Protein AF-A0AAF0X4C8-F1 (afdb_monomer_lite)

Radius of gyration: 20.96 Å; chains: 1; bounding box: 38×57×57 Å

Secondary structure (DSSP, 8-state):
-GGGS-TT-------S-SGGGTT-TTPPP--PPPPPHHHHHHHHHHHHHSSSS--GGGHHHHHHHHHHHTT-HHHHHHHHHHHTT--HHHHHHHHHHHHHHHHHHHHHHHHHHHHT-SSHHHHHHHHHIIIIITTSBHHHHHHHHHTTT--HHHHHHHHHHTTS-EE-TTSBEE--HHHHHHHHHHHHHH-SS-GGGSS---SHHHHHHHHHHHTT-

Organism: Daucus carota subsp. sativus (NCBI:txid79200)

InterPro domains:
  IPR027417 P-loop containing nucleoside triphosphate hydrolase [SSF52540] (6-129)
  IPR036390 Winged helix DNA-binding domain superfamily [SSF46785] (106-212)
  IPR042197 Apoptotic protease-activating factors, helical domain [G3DSA:1.10.8.430] (34-118)
  IPR044974 Disease resistance protein, plants [PTHR11017] (3-212)
  IPR058192 Disease resistance protein Roq1-like, winged-helix domain [PF23282] (121-191)

Structure (mmCIF, N/CA/C/O backbone):
data_AF-A0AAF0X4C8-F1
#
_entry.id   AF-A0AAF0X4C8-F1
#
loop_
_atom_site.group_PDB
_atom_site.id
_atom_site.type_symbol
_atom_site.label_atom_id
_atom_site.label_alt_id
_atom_site.label_comp_id
_atom_site.label_asym_id
_atom_site.label_entity_id
_atom_site.label_seq_id
_atom_site.pdbx_PDB_ins_code
_atom_site.Cartn_x
_atom_site.Cartn_y
_atom_site.Cartn_z
_atom_site.occupancy
_atom_site.B_iso_or_equiv
_atom_site.auth_seq_id
_atom_site.auth_comp_id
_atom_site.auth_asym_id
_atom_site.auth_atom_id
_atom_site.pdbx_PDB_model_num
ATOM 1 N N . MET A 1 1 ? 8.113 12.044 -30.202 1.00 59.12 1 MET A N 1
ATOM 2 C CA . MET A 1 1 ? 8.105 13.143 -29.202 1.00 59.12 1 MET A CA 1
ATOM 3 C C . MET A 1 1 ? 9.121 14.240 -29.483 1.00 59.12 1 MET A C 1
ATOM 5 O O . MET A 1 1 ? 8.732 15.389 -29.381 1.00 59.12 1 MET A O 1
ATOM 9 N N . ARG A 1 2 ? 10.392 13.949 -29.807 1.00 59.91 2 ARG A N 1
ATOM 10 C CA . ARG A 1 2 ? 11.429 15.000 -29.925 1.00 59.91 2 ARG A CA 1
ATOM 11 C C . ARG A 1 2 ? 11.155 16.070 -30.994 1.00 59.91 2 ARG A C 1
ATOM 13 O O . ARG A 1 2 ? 11.581 17.197 -30.811 1.00 59.91 2 ARG A O 1
ATOM 20 N N . GLU A 1 3 ? 10.404 15.747 -32.042 1.00 73.38 3 GLU A N 1
ATOM 21 C CA . GLU A 1 3 ? 10.058 16.695 -33.115 1.00 73.38 3 GLU A CA 1
ATOM 22 C C . GLU A 1 3 ? 8.889 17.635 -32.771 1.00 73.38 3 GLU A C 1
ATOM 24 O O . GLU A 1 3 ? 8.602 18.557 -33.524 1.00 73.38 3 GLU A O 1
ATOM 29 N N . TRP A 1 4 ? 8.192 17.413 -31.649 1.00 82.88 4 TRP A N 1
ATOM 30 C CA . TRP A 1 4 ? 7.002 18.192 -31.271 1.00 82.88 4 TRP A CA 1
ATOM 31 C C . TRP A 1 4 ? 7.291 19.307 -30.263 1.00 82.88 4 TRP A C 1
ATOM 33 O O . TRP A 1 4 ? 6.398 20.091 -29.949 1.00 82.88 4 TRP A O 1
ATOM 43 N N . PHE A 1 5 ? 8.515 19.384 -29.734 1.00 86.56 5 PHE A N 1
ATOM 44 C CA . PHE A 1 5 ? 8.854 20.302 -28.650 1.00 86.56 5 PHE A CA 1
ATOM 45 C C . PHE A 1 5 ? 10.124 21.088 -28.955 1.00 86.56 5 PHE A C 1
ATOM 47 O O . PHE A 1 5 ? 11.113 20.543 -29.439 1.00 86.56 5 PHE A O 1
ATOM 54 N N . TYR A 1 6 ? 10.108 22.374 -28.608 1.00 89.81 6 TYR A N 1
ATOM 55 C CA . TYR A 1 6 ? 11.276 23.243 -28.713 1.0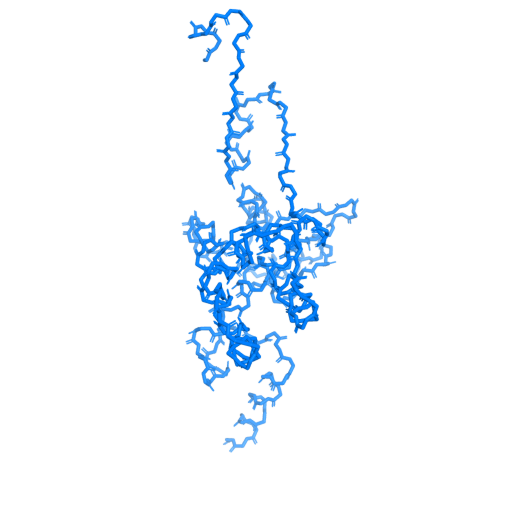0 89.81 6 TYR A CA 1
ATOM 56 C C . TYR A 1 6 ? 12.371 22.835 -27.721 1.00 89.81 6 TYR A C 1
ATOM 58 O O . TYR A 1 6 ? 12.093 22.297 -26.642 1.00 89.81 6 TYR A O 1
ATOM 66 N N . GLN A 1 7 ? 13.623 23.150 -28.056 1.00 88.81 7 GLN A N 1
ATOM 67 C CA . GLN A 1 7 ? 14.766 22.945 -27.169 1.00 88.81 7 GLN A CA 1
ATOM 68 C C . GLN A 1 7 ? 14.548 23.659 -25.823 1.00 88.81 7 GLN A C 1
ATOM 70 O O . GLN A 1 7 ? 14.158 24.821 -25.781 1.00 88.81 7 GLN A O 1
ATOM 75 N N . GLY A 1 8 ? 14.782 22.946 -24.716 1.00 87.69 8 GLY A N 1
ATOM 76 C CA . GLY A 1 8 ? 14.540 23.441 -23.353 1.00 87.69 8 GLY A CA 1
ATOM 77 C C . GLY A 1 8 ? 13.166 23.088 -22.768 1.00 87.69 8 GLY A C 1
ATOM 78 O O . GLY A 1 8 ? 12.962 23.266 -21.566 1.00 87.69 8 GLY A O 1
ATOM 79 N N . SER A 1 9 ? 12.247 22.533 -23.566 1.00 89.12 9 SER A N 1
ATOM 80 C CA . SER A 1 9 ? 10.964 22.024 -23.063 1.00 89.12 9 SER A CA 1
ATOM 81 C C . SER A 1 9 ? 11.170 20.888 -22.053 1.00 89.12 9 SER A C 1
ATOM 83 O O . SER A 1 9 ? 12.016 20.014 -22.252 1.00 89.12 9 SER A O 1
ATOM 85 N N . LYS A 1 10 ? 10.367 20.872 -20.982 1.00 88.88 10 LYS A N 1
ATOM 86 C CA . LYS A 1 10 ? 10.349 19.802 -19.971 1.00 88.88 10 LYS A CA 1
ATOM 87 C C . LYS A 1 10 ? 8.981 19.132 -19.955 1.00 88.88 10 LYS A C 1
ATOM 89 O O . LYS A 1 10 ? 7.966 19.816 -19.870 1.00 88.88 10 LYS A O 1
ATOM 94 N N . ILE A 1 11 ? 8.962 17.804 -20.007 1.00 87.25 11 ILE A N 1
ATOM 95 C CA . ILE A 1 11 ? 7.740 16.995 -19.946 1.00 87.25 11 ILE A CA 1
ATOM 96 C C . ILE A 1 11 ? 7.744 16.247 -18.615 1.00 87.25 11 ILE A C 1
ATOM 98 O O . ILE A 1 11 ? 8.732 15.598 -18.275 1.00 87.25 11 ILE A O 1
ATOM 102 N N . ILE A 1 12 ? 6.643 16.342 -17.869 1.00 90.88 12 ILE A N 1
ATOM 103 C CA . ILE A 1 12 ? 6.423 15.593 -16.629 1.00 90.88 12 ILE A CA 1
ATOM 104 C C . ILE A 1 12 ? 5.263 14.639 -16.882 1.00 90.88 12 ILE A C 1
ATOM 106 O O . ILE A 1 12 ? 4.162 15.072 -17.215 1.00 90.88 12 ILE A O 1
ATOM 110 N N . ILE A 1 13 ? 5.520 13.344 -16.725 1.00 89.56 13 ILE A N 1
ATOM 111 C CA . ILE A 1 13 ? 4.516 12.291 -16.866 1.00 89.56 13 ILE A CA 1
ATOM 112 C C . ILE A 1 13 ? 4.261 11.720 -15.476 1.00 89.56 13 ILE A C 1
ATOM 114 O O . ILE A 1 13 ? 5.196 11.313 -14.789 1.00 89.56 13 ILE A O 1
ATOM 118 N N . THR A 1 14 ? 2.997 11.679 -15.063 1.00 91.69 14 THR A N 1
ATOM 119 C CA . THR A 1 14 ? 2.573 10.979 -13.850 1.00 91.69 14 THR A CA 1
ATOM 120 C C . THR A 1 14 ? 1.797 9.734 -14.258 1.00 91.69 14 THR A C 1
ATOM 122 O O . THR A 1 14 ? 0.911 9.780 -15.108 1.00 91.69 14 THR A O 1
ATOM 125 N N . THR A 1 15 ? 2.161 8.586 -13.695 1.00 89.38 15 THR A N 1
ATOM 126 C CA . THR A 1 15 ? 1.535 7.304 -14.030 1.00 89.38 15 THR A CA 1
ATOM 127 C C . THR A 1 15 ? 1.571 6.374 -12.825 1.00 89.38 15 THR A C 1
ATOM 129 O O . THR A 1 15 ? 2.474 6.454 -11.993 1.00 89.38 15 THR A O 1
ATOM 132 N N . ARG A 1 16 ? 0.573 5.492 -12.734 1.00 87.06 16 ARG A N 1
ATOM 133 C CA . ARG A 1 16 ? 0.566 4.337 -11.818 1.00 87.06 16 ARG A CA 1
ATOM 134 C C . ARG A 1 16 ? 1.037 3.054 -12.506 1.00 87.06 16 ARG A C 1
ATOM 136 O O . ARG A 1 16 ? 1.042 2.007 -11.879 1.00 87.06 16 ARG A O 1
ATOM 143 N N . ASN A 1 17 ? 1.358 3.140 -13.795 1.00 88.88 17 ASN A N 1
ATOM 144 C CA . ASN A 1 17 ? 1.892 2.050 -14.587 1.00 88.88 17 ASN A CA 1
ATOM 145 C C . ASN A 1 17 ? 3.322 2.404 -15.025 1.00 88.88 17 ASN A C 1
ATOM 147 O O . ASN A 1 17 ? 3.499 3.267 -15.893 1.00 88.88 17 ASN A O 1
ATOM 151 N N . VAL A 1 18 ? 4.320 1.782 -14.393 1.00 87.38 18 VAL A N 1
ATOM 152 C CA . VAL A 1 18 ? 5.745 2.031 -14.663 1.00 87.38 18 VAL A CA 1
ATOM 153 C C . VAL A 1 18 ? 6.191 1.422 -15.992 1.00 87.38 18 VAL A C 1
ATOM 155 O O . VAL A 1 18 ? 7.066 1.999 -16.639 1.00 87.38 18 VAL A O 1
ATOM 158 N N . HIS A 1 19 ? 5.527 0.368 -16.475 1.00 86.25 19 HIS A N 1
ATOM 159 C CA . HIS A 1 19 ? 5.798 -0.226 -17.786 1.00 86.25 19 HIS A CA 1
ATOM 160 C C . HIS A 1 19 ? 5.720 0.797 -18.922 1.00 86.25 19 HIS A C 1
ATOM 162 O O . HIS A 1 19 ? 6.548 0.805 -19.831 1.00 86.25 19 HIS A O 1
ATOM 168 N N . LEU A 1 20 ? 4.757 1.725 -18.848 1.00 86.31 20 LEU A N 1
ATOM 169 C CA . LEU A 1 20 ? 4.580 2.786 -19.849 1.00 86.31 20 LEU A CA 1
ATOM 170 C C . LEU A 1 20 ? 5.814 3.691 -19.983 1.00 86.31 20 LEU A C 1
ATOM 172 O O . LEU A 1 20 ? 5.983 4.362 -21.000 1.00 86.31 20 LEU A O 1
ATOM 176 N N . LEU A 1 21 ? 6.676 3.716 -18.965 1.00 85.62 21 LEU A N 1
ATOM 177 C CA . LEU A 1 21 ? 7.911 4.492 -18.953 1.00 85.62 21 LEU A CA 1
ATOM 178 C C . LEU A 1 21 ? 9.087 3.744 -19.598 1.00 85.62 21 LEU A C 1
ATOM 180 O O . LEU A 1 21 ? 10.111 4.370 -19.864 1.00 85.62 21 LEU A O 1
ATOM 184 N N . ASN A 1 22 ? 8.971 2.439 -19.872 1.00 81.56 22 ASN A N 1
ATOM 185 C CA . ASN A 1 22 ? 10.012 1.666 -20.564 1.00 81.56 22 ASN A CA 1
ATOM 186 C C . ASN A 1 22 ? 10.145 2.067 -22.038 1.00 81.56 22 ASN A C 1
ATOM 188 O O . ASN A 1 22 ? 11.238 2.011 -22.585 1.00 81.56 22 ASN A O 1
ATOM 192 N N . ALA A 1 23 ? 9.075 2.586 -22.648 1.00 78.81 23 ALA A N 1
ATOM 193 C CA . ALA A 1 23 ? 9.113 3.158 -23.995 1.00 78.81 23 ALA A CA 1
ATOM 194 C C . ALA A 1 23 ? 9.976 4.437 -24.106 1.00 78.81 23 ALA A C 1
ATOM 196 O O . ALA A 1 23 ? 10.172 4.960 -25.203 1.00 78.81 23 ALA A O 1
ATOM 197 N N . TYR A 1 24 ? 10.479 4.965 -22.982 1.00 79.75 24 TYR A N 1
ATOM 198 C CA . TYR A 1 24 ? 11.238 6.211 -22.916 1.00 79.75 24 TYR A CA 1
ATOM 199 C C . TYR A 1 24 ? 12.579 5.999 -22.194 1.00 79.75 24 TYR A C 1
ATOM 201 O O . TYR A 1 24 ? 12.707 6.278 -21.002 1.00 79.75 24 TYR A O 1
ATOM 209 N N . GLU A 1 25 ? 13.606 5.568 -22.936 1.00 67.06 25 GLU A N 1
ATOM 210 C CA . GLU A 1 25 ? 14.953 5.240 -22.417 1.00 67.06 25 GLU A CA 1
ATOM 211 C C . GLU A 1 25 ? 15.659 6.385 -21.663 1.00 67.06 25 GLU A C 1
ATOM 213 O O . GLU A 1 25 ? 16.559 6.146 -20.864 1.00 67.06 25 GLU A O 1
ATOM 218 N N . HIS A 1 26 ? 15.251 7.641 -21.872 1.00 75.25 26 HIS A N 1
ATOM 219 C CA . HIS A 1 26 ? 15.898 8.823 -21.283 1.00 75.25 26 HIS A CA 1
ATOM 220 C C . HIS A 1 26 ? 15.040 9.556 -20.238 1.00 75.25 26 HIS A C 1
ATOM 222 O O . HIS A 1 26 ? 15.215 10.757 -20.023 1.00 75.25 26 HIS A O 1
ATOM 228 N N . CYS A 1 27 ? 14.079 8.874 -19.609 1.00 80.31 27 CYS A N 1
ATOM 229 C CA . CYS A 1 27 ? 13.239 9.473 -18.574 1.00 80.31 27 CYS A CA 1
ATOM 230 C C . CYS A 1 27 ? 13.851 9.303 -17.172 1.00 80.31 27 CYS A C 1
ATOM 232 O O . CYS A 1 27 ? 14.059 8.181 -16.710 1.00 80.31 27 CYS A O 1
ATOM 234 N N . THR A 1 28 ? 14.073 10.410 -16.455 1.00 87.19 28 THR A N 1
ATOM 235 C CA . THR A 1 28 ? 14.371 10.367 -15.016 1.00 87.19 28 THR A CA 1
ATOM 236 C C . THR A 1 28 ? 13.123 9.934 -14.254 1.00 87.19 28 THR A C 1
ATOM 238 O O . THR A 1 28 ? 12.112 10.637 -14.250 1.00 87.19 28 THR A O 1
ATOM 241 N N . ARG A 1 29 ? 13.194 8.781 -13.586 1.00 87.75 29 ARG A N 1
ATOM 242 C CA . ARG A 1 29 ? 12.079 8.217 -12.818 1.00 87.75 29 ARG A CA 1
ATOM 243 C C . ARG A 1 29 ? 12.123 8.711 -11.376 1.00 87.75 29 ARG A C 1
ATOM 245 O O . ARG A 1 29 ? 13.171 8.683 -10.738 1.00 87.75 29 ARG A O 1
ATOM 252 N N . TYR A 1 30 ? 10.971 9.122 -10.855 1.00 89.00 30 TYR A N 1
ATOM 253 C CA . TYR A 1 30 ? 10.815 9.505 -9.456 1.00 89.00 30 TYR A CA 1
ATOM 254 C C . TYR A 1 30 ? 9.619 8.777 -8.843 1.00 89.00 30 TYR A C 1
ATOM 256 O O . TYR A 1 30 ? 8.470 9.030 -9.205 1.00 89.00 30 TYR A O 1
ATOM 264 N N . ALA A 1 31 ? 9.897 7.868 -7.908 1.00 86.81 31 ALA A N 1
ATOM 265 C CA . ALA A 1 31 ? 8.866 7.205 -7.124 1.00 86.81 31 ALA A CA 1
ATOM 266 C C . ALA A 1 31 ? 8.411 8.134 -5.989 1.00 86.81 31 ALA A C 1
ATOM 268 O O . ALA A 1 31 ? 9.182 8.444 -5.077 1.00 86.81 31 ALA A O 1
ATOM 269 N N . VAL A 1 32 ? 7.155 8.581 -6.052 1.00 89.12 32 VAL A N 1
ATOM 270 C CA . VAL A 1 32 ? 6.556 9.436 -5.019 1.00 89.12 32 VAL A CA 1
ATOM 271 C C . VAL A 1 32 ? 6.439 8.648 -3.715 1.00 89.12 32 VAL A C 1
ATOM 273 O O . VAL A 1 32 ? 5.832 7.578 -3.681 1.00 89.12 32 VAL A O 1
ATOM 276 N N . LYS A 1 33 ? 7.025 9.182 -2.640 1.00 88.81 33 LYS A N 1
ATOM 277 C CA . LYS A 1 33 ? 6.970 8.589 -1.299 1.00 88.81 33 LYS A CA 1
ATOM 278 C C . LYS A 1 33 ? 5.713 9.040 -0.552 1.00 88.81 33 LYS A C 1
ATOM 280 O O . LYS A 1 33 ? 5.157 10.100 -0.836 1.00 88.81 33 LYS A O 1
ATOM 285 N N . THR A 1 34 ? 5.281 8.238 0.417 1.00 88.00 34 THR A N 1
ATOM 286 C CA . THR A 1 34 ? 4.280 8.654 1.406 1.00 88.00 34 THR A CA 1
ATOM 287 C C . THR A 1 34 ? 4.838 9.752 2.311 1.00 88.00 34 THR A C 1
ATOM 289 O O . THR A 1 34 ? 6.054 9.941 2.413 1.00 88.00 34 THR A O 1
ATOM 292 N N . LEU A 1 35 ? 3.942 10.500 2.956 1.00 93.19 35 LEU A N 1
ATOM 293 C CA . LEU A 1 35 ? 4.337 11.533 3.908 1.00 93.19 35 LEU A CA 1
ATOM 294 C C . LEU A 1 35 ? 4.924 10.896 5.165 1.00 93.19 35 LEU A C 1
ATOM 296 O O . LEU A 1 35 ? 4.422 9.887 5.664 1.00 93.19 35 LEU A O 1
ATOM 300 N N . ASN A 1 36 ? 5.965 11.523 5.707 1.00 93.75 36 ASN A N 1
ATOM 301 C CA . ASN A 1 36 ? 6.468 11.168 7.028 1.00 93.75 36 ASN A CA 1
ATOM 302 C C . ASN A 1 36 ? 5.457 11.599 8.114 1.00 93.75 36 ASN A C 1
ATOM 304 O O . ASN A 1 36 ? 4.469 12.284 7.841 1.00 93.75 36 ASN A O 1
ATOM 308 N N . THR A 1 37 ? 5.695 11.200 9.364 1.00 93.06 37 THR A N 1
ATOM 309 C CA . THR A 1 37 ? 4.796 11.503 10.490 1.00 93.06 37 THR A CA 1
ATOM 310 C C . THR A 1 37 ? 4.577 13.004 10.700 1.00 93.06 37 THR A C 1
ATOM 312 O O . THR A 1 37 ? 3.463 13.408 11.028 1.00 93.06 37 THR A O 1
ATOM 315 N N . HIS A 1 38 ? 5.617 13.818 10.510 1.00 94.62 38 HIS A N 1
ATOM 316 C CA . HIS A 1 38 ? 5.557 15.267 10.686 1.00 94.62 38 HIS A CA 1
ATOM 317 C C . HIS A 1 38 ? 4.670 15.910 9.612 1.00 94.62 38 HIS A C 1
ATOM 319 O O . HIS A 1 38 ? 3.660 16.526 9.941 1.00 94.62 38 HIS A O 1
ATOM 325 N N . ASP A 1 39 ? 4.964 15.657 8.338 1.00 96.06 39 ASP A N 1
ATOM 326 C CA . ASP A 1 39 ? 4.219 16.227 7.209 1.00 96.06 39 ASP A CA 1
ATOM 327 C C . ASP A 1 39 ? 2.779 15.691 7.169 1.00 96.06 39 ASP A C 1
ATOM 329 O O . ASP A 1 39 ? 1.844 16.380 6.762 1.00 96.06 39 ASP A O 1
ATOM 333 N N . SER A 1 40 ? 2.573 14.457 7.644 1.00 95.69 40 SER A N 1
ATOM 334 C CA . SER A 1 40 ? 1.236 13.884 7.817 1.00 95.69 40 SER A CA 1
ATOM 335 C C . SER A 1 40 ? 0.423 14.634 8.866 1.00 95.69 40 SER A C 1
ATOM 337 O O . SER A 1 40 ? -0.765 14.886 8.654 1.00 95.69 40 SER A O 1
ATOM 339 N N . LEU A 1 41 ? 1.046 14.968 10.003 1.00 95.94 41 LEU A N 1
ATOM 340 C CA . LEU A 1 41 ? 0.407 15.734 11.068 1.00 95.94 41 LEU A CA 1
ATOM 341 C C . LEU A 1 41 ? 0.079 17.147 10.596 1.00 95.94 41 LEU A C 1
ATOM 343 O O . LEU A 1 41 ? -1.034 17.608 10.838 1.00 95.94 41 LEU A O 1
ATOM 347 N N . GLU A 1 42 ? 1.006 17.797 9.898 1.00 96.81 42 GLU A N 1
ATOM 348 C CA . GLU A 1 42 ? 0.807 19.137 9.352 1.00 96.81 42 GLU A CA 1
ATOM 349 C C . GLU A 1 42 ? -0.351 19.154 8.344 1.00 96.81 42 GLU A C 1
ATOM 351 O O . GLU A 1 42 ? -1.314 19.905 8.512 1.00 96.81 42 GLU A O 1
ATOM 356 N N . LEU A 1 43 ? -0.334 18.265 7.342 1.00 96.81 43 LEU A N 1
ATOM 357 C CA . LEU A 1 43 ? -1.398 18.186 6.338 1.00 96.81 43 LEU A CA 1
ATOM 358 C C . LEU A 1 43 ? -2.763 17.892 6.973 1.00 96.81 43 LEU A C 1
ATOM 360 O O . LEU A 1 43 ? -3.771 18.517 6.630 1.00 96.81 43 LEU A O 1
ATOM 364 N N . PHE A 1 44 ? -2.813 16.929 7.895 1.00 94.81 44 PHE A N 1
ATOM 365 C CA . PHE A 1 44 ? -4.039 16.615 8.618 1.00 94.81 44 PHE A CA 1
ATOM 366 C C . PHE A 1 44 ? -4.540 17.823 9.415 1.00 94.81 44 PHE A C 1
ATOM 368 O O . PHE A 1 44 ? -5.736 18.122 9.374 1.00 94.81 44 PHE A O 1
ATOM 375 N N . SER A 1 45 ? -3.637 18.537 10.090 1.00 96.06 45 SER A N 1
ATOM 376 C CA . SER A 1 45 ? -3.982 19.687 10.925 1.00 96.06 45 SER A CA 1
ATOM 377 C C . SER A 1 45 ? -4.544 20.840 10.103 1.00 96.06 45 SER A C 1
ATOM 379 O O . SER A 1 45 ? -5.587 21.390 10.460 1.00 96.06 45 SER A O 1
ATOM 381 N N . TRP A 1 46 ? -3.973 21.109 8.928 1.00 97.06 46 TRP A N 1
ATOM 382 C CA . TRP A 1 46 ? -4.517 22.098 7.999 1.00 97.06 46 TRP A CA 1
ATOM 383 C C . TRP A 1 46 ? -5.964 21.789 7.612 1.00 97.06 46 TRP A C 1
ATOM 385 O O . TRP A 1 46 ? -6.823 22.675 7.545 1.00 97.06 46 TRP A O 1
ATOM 395 N N . HIS A 1 47 ? -6.278 20.514 7.388 1.00 94.69 47 HIS A N 1
ATOM 396 C CA . HIS A 1 47 ? -7.628 20.110 7.021 1.00 94.69 47 HIS A CA 1
ATOM 397 C C . HIS A 1 47 ? -8.592 20.054 8.215 1.00 94.69 47 HIS A C 1
ATOM 399 O O . HIS A 1 47 ? -9.753 20.443 8.049 1.00 94.69 47 HIS A O 1
ATOM 405 N N . ALA A 1 48 ? -8.133 19.650 9.399 1.00 94.50 48 ALA A N 1
ATOM 406 C CA . ALA A 1 48 ? -8.953 19.498 10.601 1.00 94.50 48 ALA A CA 1
ATOM 407 C C . ALA A 1 48 ? -9.153 20.800 11.398 1.00 94.50 48 ALA A C 1
ATOM 409 O O . ALA A 1 48 ? -10.264 21.072 11.855 1.00 94.50 48 ALA A O 1
ATOM 410 N N . PHE A 1 49 ? -8.109 21.614 11.535 1.00 94.69 49 PHE A N 1
ATOM 411 C CA . PHE A 1 49 ? -8.064 22.785 12.420 1.00 94.69 49 PHE A CA 1
ATOM 412 C C . PHE A 1 49 ? -7.878 24.110 11.677 1.00 94.69 49 PHE A C 1
ATOM 414 O O . PHE A 1 49 ? -8.146 25.150 12.264 1.00 94.69 49 PHE A O 1
ATOM 421 N N . GLN A 1 50 ? -7.508 24.076 10.388 1.00 94.25 50 GLN A N 1
ATOM 422 C CA . GLN A 1 50 ? -7.097 25.265 9.615 1.00 94.25 50 GLN A CA 1
ATOM 423 C C . GLN A 1 50 ? -5.826 25.923 10.172 1.00 94.25 50 GLN A C 1
ATOM 425 O O . GLN A 1 50 ? -5.630 27.125 10.026 1.00 94.25 50 GLN A O 1
ATOM 430 N N . ASP A 1 51 ? -4.972 25.110 10.790 1.00 93.75 51 ASP A N 1
ATOM 431 C CA . ASP A 1 51 ? -3.693 25.508 11.362 1.00 93.75 51 ASP A CA 1
ATOM 432 C C . ASP A 1 51 ? -2.665 24.392 11.120 1.00 93.75 51 ASP A C 1
ATOM 434 O O . ASP A 1 51 ? -3.022 23.241 10.861 1.00 93.75 51 ASP A O 1
ATOM 438 N N . SER A 1 52 ? -1.387 24.733 11.221 1.00 89.88 52 SER A N 1
ATOM 439 C CA . SER A 1 52 ? -0.235 23.838 11.089 1.00 89.88 52 SER A CA 1
ATOM 440 C C . SER A 1 52 ? -0.181 22.732 12.151 1.00 89.88 52 SER A C 1
ATOM 442 O O . SER A 1 52 ? 0.480 21.714 11.944 1.00 89.88 52 SER A O 1
ATOM 444 N N . GLY A 1 53 ? -0.901 22.888 13.268 1.00 92.06 53 GLY A N 1
ATOM 445 C CA . GLY A 1 53 ? -0.901 21.930 14.368 1.00 92.06 53 GLY A CA 1
ATOM 446 C C . GLY A 1 53 ? -2.276 21.701 15.003 1.00 92.06 53 GLY A C 1
ATOM 447 O O . GLY A 1 53 ? -3.182 22.527 14.881 1.00 92.06 53 GLY A O 1
ATOM 448 N N . PRO A 1 54 ? -2.452 20.564 15.698 1.00 92.00 54 PRO A N 1
ATOM 449 C CA . PRO A 1 54 ? -3.663 20.291 16.456 1.00 92.00 54 PRO A CA 1
ATOM 450 C C . PRO A 1 54 ? -3.717 21.122 17.740 1.00 92.00 54 PRO A C 1
ATOM 452 O O . PRO A 1 54 ? -2.701 21.331 18.404 1.00 92.00 54 PRO A O 1
ATOM 455 N N . SER A 1 55 ? -4.923 21.506 18.163 1.00 88.88 55 SER A N 1
ATOM 456 C CA . SER A 1 55 ? -5.118 22.019 19.525 1.00 88.88 55 SER A CA 1
ATOM 457 C C . SER A 1 55 ? -4.823 20.924 20.561 1.00 88.88 55 SER A C 1
ATOM 459 O O . SER A 1 55 ? -4.995 19.734 20.286 1.00 88.88 55 SER A O 1
ATOM 461 N N . GLU A 1 56 ? -4.426 21.318 21.773 1.00 89.56 56 GLU A N 1
ATOM 462 C CA . GLU A 1 56 ? -3.859 20.426 22.798 1.00 89.56 56 GLU A CA 1
ATOM 463 C C . GLU A 1 56 ? -4.712 19.176 23.090 1.00 89.56 56 GLU A C 1
ATOM 465 O O . GLU A 1 56 ? -4.210 18.051 23.080 1.00 89.56 56 GLU A O 1
ATOM 470 N N . CYS A 1 57 ? -6.032 19.336 23.224 1.00 90.88 57 CYS A N 1
ATOM 471 C CA . CYS A 1 57 ? -6.957 18.231 23.494 1.00 90.88 57 CYS A CA 1
ATOM 472 C C . CYS A 1 57 ? -7.163 17.250 22.319 1.00 90.88 57 CYS A C 1
ATOM 474 O O . CYS A 1 57 ? -7.769 16.194 22.506 1.00 90.88 57 CYS A O 1
ATOM 476 N N . TYR A 1 58 ? -6.650 17.560 21.123 1.00 91.94 58 TYR A N 1
ATOM 477 C CA . TYR A 1 58 ? -6.735 16.713 19.931 1.00 91.94 58 TYR A CA 1
ATOM 478 C C . TYR A 1 58 ? -5.392 16.097 19.519 1.00 91.94 58 TYR A C 1
ATOM 480 O O . TYR A 1 58 ? -5.375 15.319 18.564 1.00 91.94 58 TYR A O 1
ATOM 488 N N . ILE A 1 59 ? -4.280 16.389 20.209 1.00 92.44 59 ILE A N 1
ATOM 489 C CA . ILE A 1 59 ? -2.940 15.896 19.835 1.00 92.44 59 ILE A CA 1
ATOM 490 C C . ILE A 1 59 ? -2.924 14.366 19.731 1.00 92.44 59 ILE A C 1
ATOM 492 O O . ILE A 1 59 ? -2.565 13.813 18.691 1.00 92.44 59 ILE A O 1
ATOM 496 N N . GLU A 1 60 ? -3.352 13.672 20.786 1.00 91.00 60 GLU A N 1
ATOM 497 C CA . GLU A 1 60 ? -3.289 12.206 20.839 1.00 91.00 60 GLU A CA 1
ATOM 498 C C . GLU A 1 60 ? -4.245 11.552 19.831 1.00 91.00 60 GLU A C 1
ATOM 500 O O . GLU A 1 60 ? -3.916 10.573 19.158 1.00 91.00 60 GLU A O 1
ATOM 505 N N . HIS A 1 61 ? -5.418 12.157 19.651 1.00 90.56 61 HIS A N 1
ATOM 506 C CA . HIS A 1 61 ? -6.387 11.740 18.645 1.00 90.56 61 HIS A CA 1
ATOM 507 C C . HIS A 1 61 ? -5.837 11.897 17.222 1.00 90.56 61 HIS A C 1
ATOM 509 O O . HIS A 1 61 ? -5.967 10.980 16.411 1.00 90.56 61 HIS A O 1
ATOM 515 N N . SER A 1 62 ? -5.158 13.009 16.939 1.00 92.12 62 SER A N 1
ATOM 516 C CA . SER A 1 62 ? -4.521 13.273 15.646 1.00 92.12 62 SER A CA 1
ATOM 517 C C . SER A 1 62 ? -3.408 12.265 15.369 1.00 92.12 62 SER A C 1
ATOM 519 O O . SER A 1 62 ? -3.389 11.665 14.297 1.00 92.12 62 SER A O 1
ATOM 521 N N . LYS A 1 63 ? -2.545 11.980 16.356 1.00 90.62 63 LYS A N 1
ATOM 522 C CA . LYS A 1 63 ? -1.483 10.962 16.248 1.00 90.62 63 LYS A CA 1
ATOM 523 C C . LYS A 1 63 ? -2.025 9.574 15.899 1.00 90.62 63 LYS A C 1
ATOM 525 O O . LYS A 1 63 ? -1.444 8.858 15.082 1.00 90.62 63 LYS A O 1
ATOM 530 N N . ARG A 1 64 ? -3.161 9.189 16.482 1.00 87.25 64 ARG A N 1
ATOM 531 C CA . ARG A 1 64 ? -3.802 7.905 16.176 1.00 87.25 64 ARG A CA 1
ATOM 532 C C . ARG A 1 64 ? -4.356 7.858 14.750 1.00 87.25 64 ARG A C 1
ATOM 534 O O . ARG A 1 64 ? -4.187 6.843 14.079 1.00 87.25 64 ARG A O 1
ATOM 541 N N . ILE A 1 65 ? -4.954 8.952 14.278 1.00 86.44 65 ILE A N 1
ATOM 542 C CA . ILE A 1 65 ? -5.477 9.065 12.909 1.00 86.44 65 ILE A CA 1
ATOM 543 C C . ILE A 1 65 ? -4.341 9.016 11.883 1.00 86.44 65 ILE A C 1
ATOM 545 O O . ILE A 1 65 ? -4.403 8.218 10.952 1.00 86.44 65 ILE A O 1
ATOM 549 N N . ILE A 1 66 ? -3.278 9.811 12.058 1.00 89.50 66 ILE A N 1
ATOM 550 C CA . ILE A 1 66 ? -2.161 9.832 11.097 1.00 89.50 66 ILE A CA 1
ATOM 551 C C . ILE A 1 66 ? -1.482 8.465 10.987 1.00 89.50 66 ILE A C 1
ATOM 553 O O . ILE A 1 66 ? -1.120 8.058 9.884 1.00 89.50 66 ILE A O 1
ATOM 557 N N . LYS A 1 67 ? -1.379 7.725 12.103 1.00 84.81 67 LYS A N 1
ATOM 558 C CA . LYS A 1 67 ? -0.847 6.358 12.111 1.00 84.81 67 LYS A CA 1
ATOM 559 C C . LYS A 1 67 ? -1.699 5.434 11.243 1.00 84.81 67 LYS A C 1
ATOM 561 O O . LYS A 1 67 ? -1.151 4.648 10.484 1.00 84.81 67 LYS A O 1
ATOM 566 N N . GLN A 1 68 ? -3.024 5.556 11.318 1.00 78.94 68 GLN A N 1
ATOM 567 C CA . GLN A 1 68 ? -3.940 4.763 10.495 1.00 78.94 68 GLN A CA 1
ATOM 568 C C . GLN A 1 68 ? -3.924 5.176 9.015 1.00 78.94 68 GLN A C 1
ATOM 570 O O . GLN A 1 68 ? -4.114 4.333 8.146 1.00 78.94 68 GLN A O 1
ATOM 575 N N . CYS A 1 69 ? -3.662 6.447 8.706 1.00 81.75 69 CYS A N 1
ATOM 576 C CA . CYS A 1 69 ? -3.542 6.923 7.326 1.00 81.75 69 CYS A CA 1
ATOM 577 C C . CYS A 1 69 ? -2.239 6.509 6.628 1.00 81.75 69 CYS A C 1
ATOM 579 O O . CYS A 1 69 ? -2.152 6.673 5.412 1.00 81.75 69 CYS A O 1
ATOM 581 N N . GLN A 1 70 ? -1.225 6.046 7.372 1.00 82.50 70 GLN A N 1
ATOM 582 C CA . GLN A 1 70 ? 0.065 5.573 6.841 1.00 82.50 70 GLN A CA 1
ATOM 583 C C . GLN A 1 70 ? 0.712 6.551 5.836 1.00 82.50 70 GLN A C 1
ATOM 585 O O . GLN A 1 70 ? 1.251 6.159 4.802 1.00 82.50 70 GLN A O 1
ATOM 590 N N . GLY A 1 71 ? 0.603 7.855 6.106 1.00 86.88 71 GLY A N 1
ATOM 591 C CA . GLY A 1 71 ? 1.193 8.895 5.261 1.00 86.88 71 GLY A CA 1
ATOM 592 C C . GLY A 1 71 ? 0.522 9.106 3.900 1.00 86.88 71 GLY A C 1
ATOM 593 O O . GLY A 1 71 ? 1.099 9.785 3.052 1.00 86.88 71 GLY A O 1
ATOM 594 N N . LEU A 1 72 ? -0.678 8.557 3.662 1.00 86.88 72 LEU A N 1
ATOM 595 C CA . LEU A 1 72 ? -1.447 8.791 2.436 1.00 86.88 72 LEU A CA 1
ATOM 596 C C . LEU A 1 72 ? -2.087 10.193 2.454 1.00 86.88 72 LEU A C 1
ATOM 598 O O . LEU A 1 72 ? -3.044 10.411 3.207 1.00 86.88 72 LEU A O 1
ATOM 602 N N . PRO A 1 73 ? -1.653 11.136 1.587 1.00 90.31 73 PRO A N 1
ATOM 603 C CA . PRO A 1 73 ? -2.139 12.518 1.625 1.00 90.31 73 PRO A CA 1
ATOM 604 C C . PRO A 1 73 ? -3.657 12.631 1.458 1.00 90.31 73 PRO A C 1
ATOM 606 O O . PRO A 1 73 ? -4.317 13.421 2.134 1.00 90.31 73 PRO A O 1
ATOM 609 N N . LEU A 1 74 ? -4.233 11.807 0.576 1.00 86.31 74 LEU A N 1
ATOM 610 C CA . LEU A 1 74 ? -5.669 11.817 0.307 1.00 86.31 74 LEU A CA 1
ATOM 611 C C . LEU A 1 74 ? -6.485 11.370 1.529 1.00 86.31 74 LEU A C 1
ATOM 613 O O . LEU A 1 74 ? -7.487 12.006 1.850 1.00 86.31 74 LEU A O 1
ATOM 617 N N . ALA A 1 75 ? -6.035 10.330 2.237 1.00 83.69 75 ALA A N 1
ATOM 618 C CA . ALA A 1 75 ? -6.686 9.842 3.453 1.00 83.69 75 ALA A CA 1
ATOM 619 C C . ALA A 1 75 ? -6.685 10.914 4.552 1.00 83.69 75 ALA A C 1
ATOM 621 O O . ALA A 1 75 ? -7.728 11.221 5.132 1.00 83.69 75 ALA A O 1
ATOM 622 N N . LEU A 1 76 ? -5.524 11.540 4.777 1.00 89.62 76 LEU A N 1
ATOM 623 C CA . LEU A 1 76 ? -5.344 12.619 5.751 1.00 89.62 76 LEU A CA 1
ATOM 624 C C . LEU A 1 76 ? -6.273 13.801 5.454 1.00 89.62 76 LEU A C 1
ATOM 626 O O . LEU A 1 76 ? -6.961 14.286 6.353 1.00 89.62 76 LEU A O 1
ATOM 630 N N . LYS A 1 77 ? -6.352 14.219 4.186 1.00 90.44 77 LYS A N 1
ATOM 631 C CA . LYS A 1 77 ? -7.232 15.306 3.743 1.00 90.44 77 LYS A CA 1
ATOM 632 C C . LYS A 1 77 ? -8.709 14.996 3.970 1.00 90.44 77 LYS A C 1
ATOM 634 O O . LYS A 1 77 ? -9.421 15.830 4.528 1.00 90.44 77 LYS A O 1
ATOM 639 N N . VAL A 1 78 ? -9.175 13.823 3.534 1.00 84.44 78 VAL A N 1
ATOM 640 C CA . VAL A 1 78 ? -10.588 13.423 3.655 1.00 84.44 78 VAL A CA 1
ATOM 641 C C . VAL A 1 78 ? -11.000 13.358 5.124 1.00 84.44 78 VAL A C 1
ATOM 643 O O . VAL A 1 78 ? -12.006 13.957 5.511 1.00 84.44 78 VAL A O 1
ATOM 646 N N . LEU A 1 79 ? -10.198 12.703 5.966 1.00 85.88 79 LEU A N 1
ATOM 647 C CA . LEU A 1 79 ? -10.508 12.573 7.388 1.00 85.88 79 LEU A CA 1
ATOM 648 C C . LEU A 1 79 ? -10.415 13.906 8.121 1.00 85.88 79 LEU A C 1
ATOM 650 O O . LEU A 1 79 ? -11.337 14.234 8.866 1.00 85.88 79 LEU A O 1
ATOM 654 N N . GLY A 1 80 ? -9.363 14.693 7.877 1.00 90.25 80 GLY A N 1
ATOM 655 C CA . GLY A 1 80 ? -9.209 16.014 8.481 1.00 90.25 80 GLY A CA 1
ATOM 656 C C . GLY A 1 80 ? -10.404 16.911 8.164 1.00 90.25 80 GLY A C 1
ATOM 657 O O . GLY A 1 80 ? -11.044 17.437 9.072 1.00 90.25 80 GLY A O 1
ATOM 658 N N . ALA A 1 81 ? -10.800 16.989 6.889 1.00 90.00 81 ALA A N 1
ATOM 659 C CA . ALA A 1 81 ? -11.976 17.751 6.477 1.00 90.00 81 ALA A CA 1
ATOM 660 C C . ALA A 1 81 ? -13.268 17.235 7.136 1.00 90.00 81 ALA A C 1
ATOM 662 O O . ALA A 1 81 ? -14.093 18.032 7.577 1.00 90.00 81 ALA A O 1
ATOM 663 N N . SER A 1 82 ? -13.431 15.912 7.261 1.00 86.50 82 SER A N 1
ATOM 664 C CA . SER A 1 82 ? -14.611 15.307 7.892 1.00 86.50 82 SER A CA 1
ATOM 665 C C . SER A 1 82 ? -14.712 15.567 9.401 1.00 86.50 82 SER A C 1
ATOM 667 O O . SER A 1 82 ? -15.805 15.469 9.965 1.00 86.50 82 SER A O 1
ATOM 669 N N . LEU A 1 83 ? -13.592 15.863 10.068 1.00 90.00 83 LEU A N 1
ATOM 670 C CA . LEU A 1 83 ? -13.495 16.052 11.519 1.00 90.00 83 LEU A CA 1
ATOM 671 C C . LEU A 1 83 ? -13.464 17.522 11.951 1.00 90.00 83 LEU A C 1
ATOM 673 O O . LEU A 1 83 ? -13.588 17.825 13.143 1.00 90.00 83 LEU A O 1
ATOM 677 N N . ARG A 1 84 ? -13.354 18.436 10.987 1.00 93.12 84 ARG A N 1
ATOM 678 C CA . ARG A 1 84 ? -13.301 19.877 11.217 1.00 93.12 84 ARG A CA 1
ATOM 679 C C . ARG A 1 84 ? -14.487 20.379 12.040 1.00 93.12 84 ARG A C 1
ATOM 681 O O . ARG A 1 84 ? -15.640 20.063 11.752 1.00 93.12 84 ARG A O 1
ATOM 688 N N . GLY A 1 85 ? -14.192 21.182 13.064 1.00 90.81 85 GLY A N 1
ATOM 689 C CA . GLY A 1 85 ? -15.191 21.825 13.928 1.00 90.81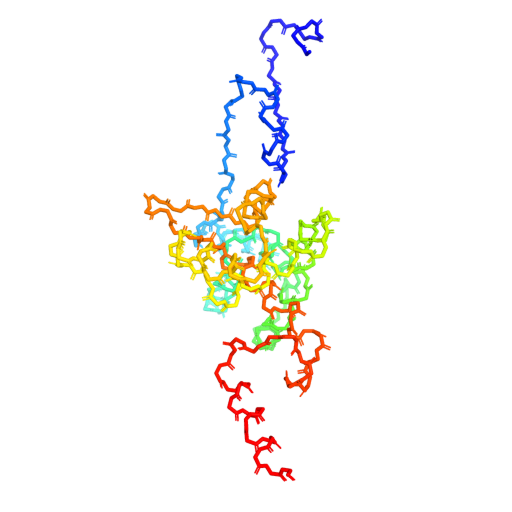 85 GLY A CA 1
ATOM 690 C C . GLY A 1 85 ? -15.970 20.876 14.849 1.00 90.81 85 GLY A C 1
ATOM 691 O O . GLY A 1 85 ? -16.857 21.320 15.577 1.00 90.81 85 GLY A O 1
ATOM 692 N N . LYS A 1 86 ? -15.667 19.571 14.841 1.00 92.44 86 LYS A N 1
ATOM 693 C CA . LYS A 1 86 ? -16.330 18.587 15.703 1.00 92.44 86 LYS A CA 1
ATOM 694 C C . LYS A 1 86 ? -15.681 18.543 17.086 1.00 92.44 86 LYS A C 1
ATOM 696 O O . LYS A 1 86 ? -14.472 18.686 17.213 1.00 92.44 86 LYS A O 1
ATOM 701 N N . LYS A 1 87 ? -16.494 18.285 18.115 1.00 93.06 87 LYS A N 1
ATOM 702 C CA . LYS A 1 87 ? -16.042 18.136 19.509 1.00 93.06 87 LYS A CA 1
ATOM 703 C C . LYS A 1 87 ? -15.205 16.865 19.706 1.00 93.06 87 LYS A C 1
ATOM 705 O O . LYS A 1 87 ? -15.406 15.878 18.996 1.00 93.06 87 LYS A O 1
ATOM 710 N N . VAL A 1 88 ? -14.357 16.857 20.737 1.00 89.88 88 VAL A N 1
ATOM 711 C CA . VAL A 1 88 ? -13.482 15.726 21.117 1.00 89.88 88 VAL A CA 1
ATOM 712 C C . VAL A 1 88 ? -14.235 14.394 21.232 1.00 89.88 88 VAL A C 1
ATOM 714 O O . VAL A 1 88 ? -13.756 13.377 20.740 1.00 89.88 88 VAL A O 1
ATOM 717 N N . ASP A 1 89 ? -15.440 14.366 21.807 1.00 89.25 89 ASP A N 1
ATOM 718 C CA . ASP A 1 89 ? -16.194 13.107 21.932 1.00 89.25 89 ASP A CA 1
ATOM 719 C C . ASP A 1 89 ? -16.639 12.546 20.574 1.00 89.25 89 ASP A C 1
ATOM 721 O O . ASP A 1 89 ? -16.652 11.330 20.366 1.00 89.25 89 ASP A O 1
ATOM 725 N N . VAL A 1 90 ? -16.926 13.427 19.609 1.00 88.62 90 VAL A N 1
ATOM 726 C CA . VAL A 1 90 ? -17.236 13.026 18.231 1.00 88.62 90 VAL A CA 1
ATOM 727 C C . VAL A 1 90 ? -15.979 12.516 17.533 1.00 88.62 90 VAL A C 1
ATOM 729 O O . VAL A 1 90 ? -16.060 11.528 16.811 1.00 88.62 90 VAL A O 1
ATOM 732 N N . TRP A 1 91 ? -14.815 1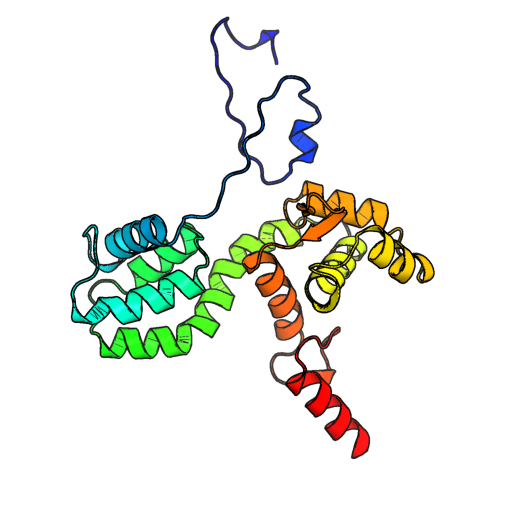3.122 17.788 1.00 89.50 91 TRP A N 1
ATOM 733 C CA . TRP A 1 91 ? -13.529 12.590 17.328 1.00 89.50 91 TRP A CA 1
ATOM 734 C C . TRP A 1 91 ? -13.261 11.201 17.894 1.00 89.50 91 TRP A C 1
ATOM 736 O O . TRP A 1 91 ? -12.927 10.297 17.139 1.00 89.50 91 TRP A O 1
ATOM 746 N N . ARG A 1 92 ? -13.464 10.992 19.199 1.00 85.12 92 ARG A N 1
ATOM 747 C CA . ARG A 1 92 ? -13.294 9.683 19.844 1.00 85.12 92 ARG A CA 1
ATOM 748 C C . ARG A 1 92 ? -14.218 8.631 19.226 1.00 85.12 92 ARG A C 1
ATOM 750 O O . ARG A 1 92 ? -13.770 7.530 18.917 1.00 85.12 92 ARG A O 1
ATOM 757 N N . SER A 1 93 ? -15.484 8.985 18.996 1.00 84.25 93 SER A N 1
ATOM 758 C CA . SER A 1 93 ? -16.455 8.111 18.328 1.00 84.25 93 SER A CA 1
ATOM 759 C C . SER A 1 93 ? -16.065 7.816 16.874 1.00 84.25 93 SER A C 1
ATOM 761 O O . SER A 1 93 ? -16.107 6.663 16.443 1.00 84.25 93 SER A O 1
ATOM 763 N N . ALA A 1 94 ? -15.622 8.834 16.131 1.00 80.75 94 ALA A N 1
ATOM 764 C CA . ALA A 1 94 ? -15.149 8.688 14.761 1.00 80.75 94 ALA A CA 1
ATOM 765 C C . ALA A 1 94 ? -13.887 7.825 14.689 1.00 80.75 94 ALA A C 1
ATOM 767 O O . ALA A 1 94 ? -13.822 6.969 13.822 1.00 80.75 94 ALA A O 1
ATOM 768 N N . ILE A 1 95 ? -12.944 7.969 15.627 1.00 78.62 95 ILE A N 1
ATOM 769 C CA . ILE A 1 95 ? -11.747 7.123 15.746 1.00 78.62 95 ILE A CA 1
ATOM 770 C C . ILE A 1 95 ? -12.133 5.657 15.974 1.00 78.62 95 ILE A C 1
ATOM 772 O O . ILE A 1 95 ? -11.557 4.769 15.354 1.00 78.62 95 ILE A O 1
ATOM 776 N N . GLY A 1 96 ? -13.148 5.397 16.805 1.00 74.31 96 GLY A N 1
ATOM 777 C CA . GLY A 1 96 ? -13.686 4.047 16.997 1.00 74.31 96 GLY A CA 1
ATOM 778 C C . GLY A 1 96 ? -14.303 3.443 15.729 1.00 74.31 96 GLY A C 1
ATOM 779 O O . GLY A 1 96 ? -14.282 2.230 15.556 1.00 74.31 96 GLY A O 1
ATOM 780 N N . LYS A 1 97 ? -14.815 4.281 14.818 1.00 71.50 97 LYS A N 1
ATOM 781 C CA . LYS A 1 97 ? -15.305 3.866 13.492 1.00 71.50 97 LYS A CA 1
ATOM 782 C C . LYS A 1 97 ? -14.252 3.992 12.386 1.00 71.50 97 LYS A C 1
ATOM 784 O O . LYS A 1 97 ? -14.490 3.503 11.285 1.00 71.50 97 LYS A O 1
ATOM 789 N N . LEU A 1 98 ? -13.112 4.631 12.633 1.00 65.56 98 LEU A N 1
ATOM 790 C CA . LEU A 1 98 ? -12.149 5.002 11.595 1.00 65.56 98 LEU A CA 1
ATOM 791 C C . LEU A 1 98 ? -11.563 3.768 10.928 1.00 65.56 98 LEU A C 1
ATOM 793 O O . LEU A 1 98 ? -11.413 3.780 9.718 1.00 65.56 98 LEU A O 1
ATOM 797 N N . GLU A 1 99 ? -11.326 2.693 11.684 1.00 58.91 99 GLU A N 1
ATOM 798 C CA . GLU A 1 99 ? -10.896 1.409 11.118 1.00 58.91 99 GLU A CA 1
ATOM 799 C C . GLU A 1 99 ? -11.873 0.937 10.033 1.00 58.91 99 GLU A C 1
ATOM 801 O O . GLU A 1 99 ? -11.443 0.514 8.971 1.00 58.91 99 GLU A O 1
ATOM 806 N N . THR A 1 100 ? -13.184 1.126 10.221 1.00 59.59 100 THR A N 1
ATOM 807 C CA . THR A 1 100 ? -14.195 0.792 9.200 1.00 59.59 100 THR A CA 1
ATOM 808 C C . THR A 1 100 ? -14.311 1.828 8.073 1.00 59.59 100 THR A C 1
ATOM 810 O O . THR A 1 100 ? -14.596 1.461 6.938 1.00 59.59 100 THR A O 1
ATOM 813 N N . ILE A 1 101 ? -14.086 3.118 8.352 1.00 54.75 101 ILE A N 1
ATOM 814 C CA . ILE A 1 101 ? -14.257 4.217 7.380 1.00 54.75 101 ILE A CA 1
ATOM 815 C C . ILE A 1 101 ? -13.030 4.360 6.465 1.00 54.75 101 ILE A C 1
ATOM 817 O O . ILE A 1 101 ? -13.190 4.453 5.248 1.00 54.75 101 ILE A O 1
ATOM 821 N N . LEU A 1 102 ? -11.810 4.327 7.021 1.00 55.06 102 LEU A N 1
ATOM 822 C CA . LEU A 1 102 ? -10.564 4.273 6.242 1.00 55.06 102 LEU A CA 1
ATOM 823 C C . LEU A 1 102 ? -10.541 3.049 5.336 1.00 55.06 102 LEU A C 1
ATOM 825 O O . LEU A 1 102 ? -10.145 3.172 4.178 1.00 55.06 102 LEU A O 1
ATOM 829 N N . HIS A 1 103 ? -11.003 1.901 5.844 1.00 59.69 103 HIS A N 1
ATOM 830 C CA . HIS A 1 103 ? -11.144 0.697 5.034 1.00 59.69 103 HIS A CA 1
ATOM 831 C C . HIS A 1 103 ? -12.067 0.917 3.828 1.00 59.69 103 HIS A C 1
ATOM 833 O O . HIS A 1 103 ? -11.794 0.377 2.772 1.00 59.69 103 HIS A O 1
ATOM 839 N N . CYS A 1 104 ? -13.117 1.737 3.919 1.00 61.12 104 CYS A N 1
ATOM 840 C CA . CYS A 1 104 ? -14.050 1.910 2.803 1.00 61.12 104 CYS A CA 1
ATOM 841 C C . CYS A 1 104 ? -13.593 2.930 1.754 1.00 61.12 104 CYS A C 1
ATOM 843 O O . CYS A 1 104 ? -13.666 2.637 0.566 1.00 61.12 104 CYS A O 1
ATOM 845 N N . ASP A 1 105 ? -13.168 4.136 2.136 1.00 64.25 105 ASP A N 1
ATOM 846 C CA . ASP A 1 105 ? -12.976 5.207 1.142 1.00 64.25 105 ASP A CA 1
ATOM 847 C C . ASP A 1 105 ? -11.549 5.290 0.605 1.00 64.25 105 ASP A C 1
ATOM 849 O O . ASP A 1 105 ? -11.355 5.521 -0.586 1.00 64.25 105 ASP A O 1
ATOM 853 N N . VAL A 1 106 ? -10.541 5.042 1.443 1.00 65.62 106 VAL A N 1
ATOM 854 C CA . VAL A 1 106 ? -9.136 5.061 1.004 1.00 65.62 106 VAL A CA 1
ATOM 855 C C . VAL A 1 106 ? -8.836 3.845 0.142 1.00 65.62 106 VAL A C 1
ATOM 857 O O . VAL A 1 106 ? -8.165 3.965 -0.884 1.00 65.62 106 VAL A O 1
ATOM 860 N N . GLN A 1 107 ? -9.377 2.684 0.509 1.00 69.44 107 GLN A N 1
ATOM 861 C CA . GLN A 1 107 ? -9.146 1.474 -0.264 1.00 69.44 107 GLN A CA 1
ATOM 862 C C . GLN A 1 107 ? -9.796 1.509 -1.637 1.00 69.44 107 GLN A C 1
ATOM 864 O O . GLN A 1 107 ? -9.156 1.051 -2.570 1.00 69.44 107 GLN A O 1
ATOM 869 N N . LYS A 1 108 ? -10.971 2.132 -1.814 1.00 73.00 108 LYS A N 1
ATOM 870 C CA . LYS A 1 108 ? -11.561 2.323 -3.154 1.00 73.00 108 LYS A CA 1
ATOM 871 C C . LYS A 1 108 ? -10.591 3.011 -4.116 1.00 73.00 108 LYS A C 1
ATOM 873 O O . LYS A 1 108 ? -10.502 2.632 -5.276 1.00 73.00 108 LYS A O 1
ATOM 878 N N . PHE A 1 109 ? -9.832 4.007 -3.648 1.00 74.50 109 PHE A N 1
ATOM 879 C CA . PHE A 1 109 ? -8.861 4.702 -4.501 1.00 74.50 109 PHE A CA 1
ATOM 880 C C . PHE A 1 109 ? -7.624 3.861 -4.825 1.00 74.50 109 PHE A C 1
ATOM 882 O O . PHE A 1 109 ? -7.071 3.996 -5.922 1.00 74.50 109 PHE A O 1
ATOM 889 N N . LEU A 1 110 ? -7.185 3.029 -3.879 1.00 78.00 110 LEU A N 1
ATOM 890 C CA . LEU A 1 110 ? -6.091 2.078 -4.086 1.00 78.00 110 LEU A CA 1
ATOM 891 C C . LEU A 1 110 ? -6.529 0.937 -5.018 1.00 78.00 110 LEU A C 1
ATOM 893 O O . LEU A 1 110 ? -5.754 0.509 -5.873 1.00 78.00 110 LEU A O 1
ATOM 897 N N . GLN A 1 111 ? -7.795 0.524 -4.915 1.00 87.06 111 GLN A N 1
ATOM 898 C CA . GLN A 1 111 ? -8.367 -0.598 -5.649 1.00 87.06 111 GLN A CA 1
ATOM 899 C C . GLN A 1 111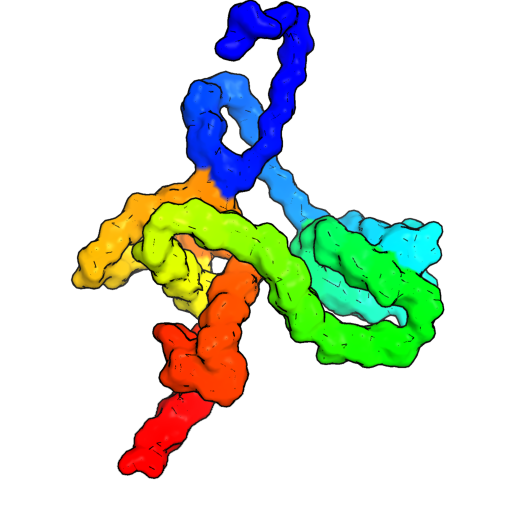 ? -8.413 -0.340 -7.154 1.00 87.06 111 GLN A C 1
ATOM 901 O O . GLN A 1 111 ? -8.276 -1.282 -7.917 1.00 87.06 111 GLN A O 1
ATOM 906 N N . ILE A 1 112 ? -8.450 0.920 -7.601 1.00 85.69 112 ILE A N 1
ATOM 907 C CA . ILE A 1 112 ? -8.378 1.272 -9.030 1.00 85.69 112 ILE A CA 1
ATOM 908 C C . ILE A 1 112 ? -7.193 0.586 -9.735 1.00 85.69 112 ILE A C 1
ATOM 910 O O . ILE A 1 112 ? -7.335 0.126 -10.866 1.00 85.69 112 ILE A O 1
ATOM 914 N N . SER A 1 113 ? -6.021 0.506 -9.089 1.00 86.12 113 SER A N 1
ATOM 915 C CA . SER A 1 113 ? -4.862 -0.174 -9.684 1.00 86.12 113 SER A CA 1
ATOM 916 C C . SER A 1 113 ? -5.060 -1.692 -9.752 1.00 86.12 113 SER A C 1
ATOM 918 O O . SER A 1 113 ? -4.699 -2.299 -10.757 1.00 86.12 113 SER A O 1
ATOM 920 N N . TYR A 1 114 ? -5.671 -2.286 -8.726 1.00 92.25 114 TYR A N 1
ATOM 921 C CA . TYR A 1 114 ? -6.013 -3.710 -8.682 1.00 92.25 114 TYR A CA 1
ATOM 922 C C . TYR A 1 114 ? -7.091 -4.078 -9.715 1.00 92.25 114 TYR A C 1
ATOM 924 O O . TYR A 1 114 ? -6.926 -5.028 -10.475 1.00 92.25 114 TYR A O 1
ATOM 932 N N . ASP A 1 115 ? -8.157 -3.285 -9.820 1.00 91.06 115 ASP A N 1
ATOM 933 C CA . ASP A 1 115 ? -9.243 -3.509 -10.777 1.00 91.06 115 ASP A CA 1
ATOM 934 C C . ASP A 1 115 ? -8.741 -3.403 -12.230 1.00 91.06 115 ASP A C 1
ATOM 936 O O . ASP A 1 115 ? -9.300 -4.037 -13.123 1.00 91.06 115 ASP A O 1
ATOM 940 N N . SER A 1 116 ? -7.654 -2.649 -12.459 1.00 89.50 116 SER A N 1
ATOM 941 C CA . SER A 1 116 ? -6.996 -2.504 -13.766 1.00 89.50 116 SER A CA 1
ATOM 942 C C . SER A 1 116 ? -6.104 -3.681 -14.189 1.00 89.50 116 SER A C 1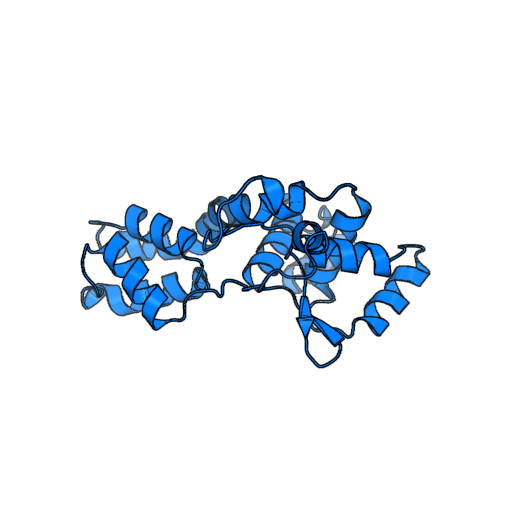
ATOM 944 O O . SER A 1 116 ? -5.550 -3.641 -15.293 1.00 89.50 116 SER A O 1
ATOM 946 N N . LEU A 1 117 ? -5.932 -4.696 -13.333 1.00 92.38 117 LEU A N 1
ATOM 947 C CA . LEU A 1 117 ? -5.264 -5.947 -13.703 1.00 92.38 117 LEU A CA 1
ATOM 948 C C . LEU A 1 117 ? -6.057 -6.653 -14.809 1.00 92.38 117 LEU A C 1
ATOM 950 O O . LEU A 1 117 ? -7.290 -6.629 -14.804 1.00 92.38 117 LEU A O 1
ATOM 954 N N . GLN A 1 118 ? -5.333 -7.205 -15.785 1.00 87.88 118 GLN A N 1
ATOM 955 C CA . GLN A 1 118 ? -5.909 -7.648 -17.058 1.00 87.88 118 GLN A CA 1
ATOM 956 C C . GLN A 1 118 ? -6.702 -8.945 -16.938 1.00 87.88 118 GLN A C 1
ATOM 958 O O . GLN A 1 118 ? -7.698 -9.115 -17.640 1.00 87.88 118 GLN A O 1
ATOM 963 N N . ASP A 1 119 ? -6.280 -9.827 -16.044 1.00 90.19 119 ASP A N 1
ATOM 964 C CA . ASP A 1 119 ? -6.872 -11.138 -15.858 1.00 90.19 119 ASP A CA 1
ATOM 965 C C . ASP A 1 119 ? -7.086 -11.443 -14.373 1.00 90.19 119 ASP A C 1
ATOM 967 O O . ASP A 1 119 ? -6.579 -10.771 -13.467 1.00 90.19 119 ASP A O 1
ATOM 971 N N . ASP A 1 120 ? -7.904 -12.461 -14.126 1.00 90.75 120 ASP A N 1
ATOM 972 C CA . ASP A 1 120 ? -8.166 -12.919 -12.771 1.00 90.75 120 ASP A CA 1
ATOM 973 C C . ASP A 1 120 ? -6.957 -13.635 -12.173 1.00 90.75 120 ASP A C 1
ATOM 975 O O . ASP A 1 120 ? -6.836 -13.682 -10.953 1.00 90.75 120 ASP A O 1
ATOM 979 N N . HIS A 1 121 ? -6.042 -14.150 -12.989 1.00 91.00 121 HIS A N 1
ATOM 980 C CA . HIS A 1 121 ? -4.852 -14.831 -12.507 1.00 91.00 121 HIS A CA 1
ATOM 981 C C . HIS A 1 121 ? -3.967 -13.881 -11.672 1.00 91.00 121 HIS A C 1
ATOM 983 O O . HIS A 1 121 ? -3.722 -14.142 -10.490 1.00 91.00 121 HIS A O 1
ATOM 989 N N . ASP A 1 122 ? -3.614 -12.714 -12.209 1.00 93.38 122 ASP A N 1
ATOM 990 C CA . ASP A 1 122 ? -2.828 -11.691 -11.511 1.00 93.38 122 ASP A CA 1
ATOM 991 C C . ASP A 1 122 ? -3.549 -11.155 -10.269 1.00 93.38 122 ASP A C 1
ATOM 993 O O . ASP A 1 122 ? -2.928 -10.831 -9.251 1.00 93.38 122 ASP A O 1
ATOM 997 N N . ARG A 1 123 ? -4.885 -11.084 -10.322 1.00 95.00 123 ARG A N 1
ATOM 998 C CA . ARG A 1 123 ? -5.711 -10.707 -9.168 1.00 95.00 123 ARG A CA 1
ATOM 999 C C . ARG A 1 123 ? -5.621 -11.741 -8.050 1.00 95.00 123 ARG A C 1
ATOM 1001 O O . ARG A 1 123 ? -5.501 -11.357 -6.887 1.00 95.00 123 ARG A O 1
ATOM 1008 N N . HIS A 1 124 ? -5.662 -13.034 -8.371 1.00 94.00 124 HIS A N 1
ATOM 1009 C CA . HIS A 1 124 ? -5.492 -14.090 -7.374 1.00 94.00 124 HIS A CA 1
ATOM 1010 C C . HIS A 1 124 ? -4.076 -14.062 -6.795 1.00 94.00 124 HIS A C 1
ATOM 1012 O O . HIS A 1 124 ? -3.950 -14.003 -5.572 1.00 94.00 124 HIS A O 1
ATOM 1018 N N . LEU A 1 125 ? -3.050 -13.957 -7.644 1.00 95.00 125 LEU A N 1
ATOM 1019 C CA . LEU A 1 125 ? -1.656 -13.839 -7.216 1.00 95.00 125 LEU A CA 1
ATOM 1020 C C . LEU A 1 125 ? -1.442 -12.655 -6.261 1.00 95.00 125 LEU A C 1
ATOM 1022 O O . LEU A 1 125 ? -0.824 -12.799 -5.205 1.00 95.00 125 LEU A O 1
ATOM 1026 N N . PHE A 1 126 ? -2.004 -11.486 -6.581 1.00 96.25 126 PHE A N 1
ATOM 1027 C CA . PHE A 1 126 ? -1.971 -10.321 -5.698 1.00 96.25 126 PHE A CA 1
ATOM 1028 C C . PHE A 1 126 ? -2.541 -10.635 -4.307 1.00 96.25 126 PHE A C 1
ATOM 1030 O O . PHE A 1 126 ? -1.946 -10.283 -3.286 1.00 96.25 126 PHE A O 1
ATOM 1037 N N . LEU A 1 127 ? -3.697 -11.298 -4.255 1.00 95.81 127 LEU A N 1
ATOM 1038 C CA . LEU A 1 127 ? -4.364 -11.639 -3.001 1.00 95.81 127 LEU A CA 1
ATOM 1039 C C . LEU A 1 127 ? -3.589 -12.688 -2.191 1.00 95.81 127 LEU A C 1
ATOM 1041 O O . LEU A 1 127 ? -3.571 -12.592 -0.961 1.00 95.81 127 LEU A O 1
ATOM 1045 N N . ASP A 1 128 ? -2.939 -13.647 -2.853 1.00 94.56 128 ASP A N 1
ATOM 1046 C CA . ASP A 1 128 ? -2.059 -14.626 -2.206 1.00 94.56 128 ASP A CA 1
ATOM 1047 C C . ASP A 1 128 ? -0.845 -13.949 -1.575 1.00 94.56 128 ASP A C 1
ATOM 1049 O O . ASP A 1 128 ? -0.582 -14.139 -0.384 1.00 94.56 128 ASP A O 1
ATOM 1053 N N . ILE A 1 129 ? -0.164 -13.071 -2.318 1.00 95.69 129 ILE A N 1
ATOM 1054 C CA . ILE A 1 129 ? 0.990 -12.338 -1.790 1.00 95.69 129 ILE A CA 1
ATOM 1055 C C . ILE A 1 129 ? 0.574 -11.450 -0.612 1.00 95.69 129 ILE A C 1
ATOM 1057 O O . ILE A 1 129 ? 1.193 -11.511 0.450 1.00 95.69 129 ILE A O 1
ATOM 1061 N N . ALA A 1 130 ? -0.522 -10.695 -0.740 1.00 95.44 130 ALA A N 1
ATOM 1062 C CA . ALA A 1 130 ? -1.009 -9.819 0.326 1.00 95.44 130 ALA A CA 1
ATOM 1063 C C . ALA A 1 130 ? -1.327 -10.574 1.634 1.00 95.44 130 ALA A C 1
ATOM 1065 O O . ALA A 1 130 ? -1.169 -10.029 2.739 1.00 95.44 130 ALA A O 1
ATOM 1066 N N . CYS A 1 131 ? -1.794 -11.818 1.524 1.00 94.00 131 CYS A N 1
ATOM 1067 C CA . CYS A 1 131 ? -2.135 -12.647 2.673 1.00 94.00 131 CYS A CA 1
ATOM 1068 C C . CYS A 1 131 ? -0.924 -13.335 3.287 1.00 94.00 131 CYS A C 1
ATOM 1070 O O . CYS A 1 131 ? -0.785 -13.295 4.510 1.00 94.00 131 CYS A O 1
ATOM 1072 N N . PHE A 1 132 ? -0.084 -13.950 2.456 1.00 93.94 132 PHE A N 1
ATOM 1073 C CA . PHE A 1 132 ? 0.840 -14.988 2.905 1.00 93.94 132 PHE A CA 1
ATOM 1074 C C . PHE A 1 132 ? 2.304 -14.699 2.585 1.00 93.94 132 PHE A C 1
ATOM 1076 O O . PHE A 1 132 ? 3.158 -15.122 3.353 1.00 93.94 132 PHE A O 1
ATOM 1083 N N . PHE A 1 133 ? 2.599 -13.977 1.499 1.00 94.69 133 PHE A N 1
ATOM 1084 C CA . PHE A 1 133 ? 3.959 -13.927 0.948 1.00 94.69 133 PHE A CA 1
ATOM 1085 C C . PHE A 1 133 ? 4.618 -12.541 0.947 1.00 94.69 133 PHE A C 1
ATOM 1087 O O . PHE A 1 133 ? 5.731 -12.387 0.448 1.00 94.69 133 PHE A O 1
ATOM 1094 N N . THR A 1 134 ? 3.979 -11.507 1.499 1.00 94.81 134 THR A N 1
ATOM 1095 C CA . THR A 1 134 ? 4.669 -10.227 1.720 1.00 94.81 134 THR A CA 1
ATOM 1096 C C . THR A 1 134 ? 5.839 -10.415 2.688 1.00 94.81 134 THR A C 1
ATOM 1098 O O . THR A 1 134 ? 5.630 -10.767 3.846 1.00 94.81 134 THR A O 1
ATOM 1101 N N . GLY A 1 135 ? 7.045 -10.078 2.237 1.00 94.88 135 GLY A N 1
ATOM 1102 C CA . GLY A 1 135 ? 8.306 -10.233 2.961 1.00 94.88 135 GLY A CA 1
ATOM 1103 C C . GLY A 1 135 ? 9.088 -11.485 2.570 1.00 94.88 135 GLY A C 1
ATOM 1104 O O . GLY A 1 135 ? 10.249 -11.595 2.948 1.00 94.88 135 GLY A O 1
ATOM 1105 N N . GLU A 1 136 ? 8.487 -12.393 1.800 1.00 97.19 136 GLU A N 1
ATOM 1106 C CA . GLU A 1 136 ? 9.130 -13.643 1.399 1.00 97.19 136 GLU A CA 1
ATOM 1107 C C . GLU A 1 136 ? 10.036 -13.458 0.166 1.00 97.19 136 GLU A C 1
ATOM 1109 O O . GLU A 1 136 ? 9.755 -12.600 -0.685 1.00 97.19 136 GLU A O 1
ATOM 1114 N N . PRO A 1 137 ? 11.094 -14.279 0.016 1.00 97.00 137 PRO A N 1
ATOM 1115 C CA . PRO A 1 137 ? 11.961 -14.250 -1.159 1.00 97.00 137 PRO A CA 1
ATOM 1116 C C . PRO A 1 137 ? 11.190 -14.542 -2.453 1.00 97.00 137 PRO A C 1
ATOM 1118 O O . PRO A 1 137 ? 10.442 -15.520 -2.531 1.00 97.00 137 PRO A O 1
ATOM 1121 N N . LYS A 1 138 ? 11.419 -13.756 -3.516 1.00 96.19 138 LYS A N 1
ATOM 1122 C CA . LYS A 1 138 ? 10.761 -13.945 -4.827 1.00 96.19 138 LYS A CA 1
ATOM 1123 C C . LYS A 1 138 ? 10.919 -15.375 -5.349 1.00 96.19 138 LYS A C 1
ATOM 1125 O O . LYS A 1 138 ? 9.946 -15.964 -5.809 1.00 96.19 138 LYS A O 1
ATOM 1130 N N . CYS A 1 139 ? 12.121 -15.944 -5.253 1.00 94.25 139 CYS A N 1
ATOM 1131 C CA . CYS A 1 139 ? 12.409 -17.302 -5.724 1.00 94.25 139 CYS A CA 1
ATOM 1132 C C . CYS A 1 139 ? 11.602 -18.379 -4.982 1.00 94.25 139 CYS A C 1
ATOM 1134 O O . CYS A 1 139 ? 11.157 -19.341 -5.602 1.00 94.25 139 CYS A O 1
ATOM 1136 N N . PHE A 1 140 ? 11.368 -18.194 -3.682 1.00 94.69 140 PHE A N 1
ATOM 1137 C CA . PHE A 1 140 ? 10.575 -19.105 -2.862 1.00 94.69 140 PHE A CA 1
ATOM 1138 C C . PHE A 1 140 ? 9.099 -19.073 -3.265 1.00 94.69 140 PHE A C 1
ATOM 1140 O O . PHE A 1 140 ? 8.491 -20.119 -3.477 1.00 94.69 140 PHE A O 1
ATOM 1147 N N . VAL A 1 141 ? 8.544 -17.872 -3.442 1.00 94.31 141 VAL A N 1
ATOM 1148 C CA . VAL A 1 141 ? 7.143 -17.688 -3.847 1.00 94.31 141 VAL A CA 1
ATOM 1149 C C . VAL A 1 141 ? 6.889 -18.260 -5.240 1.00 94.31 141 VAL A C 1
ATOM 1151 O O . VAL A 1 141 ? 5.908 -18.972 -5.433 1.00 94.31 141 VAL A O 1
ATOM 1154 N N . VAL A 1 142 ? 7.792 -17.999 -6.192 1.00 94.31 142 VAL A N 1
ATOM 1155 C CA . VAL A 1 142 ? 7.722 -18.581 -7.542 1.00 94.31 142 VAL A CA 1
ATOM 1156 C C . VAL A 1 142 ? 7.782 -20.106 -7.476 1.00 94.31 142 VAL A C 1
ATOM 1158 O O . VAL A 1 142 ? 6.959 -20.756 -8.105 1.00 94.31 142 VAL A O 1
ATOM 1161 N N . GLY A 1 143 ? 8.690 -20.677 -6.678 1.00 92.19 143 GLY A N 1
ATOM 1162 C CA . GLY A 1 143 ? 8.805 -22.128 -6.524 1.00 92.19 143 GLY A CA 1
ATOM 1163 C C . GLY A 1 143 ? 7.520 -22.787 -6.017 1.00 92.19 143 GLY A C 1
ATOM 1164 O O . GLY A 1 143 ? 7.085 -23.776 -6.591 1.00 92.19 143 GLY A O 1
ATOM 1165 N N . ILE A 1 144 ? 6.879 -22.215 -4.992 1.00 90.50 144 ILE A N 1
ATOM 1166 C CA . ILE A 1 144 ? 5.633 -22.762 -4.428 1.00 90.50 144 ILE A CA 1
ATOM 1167 C C . ILE A 1 144 ? 4.464 -22.649 -5.407 1.00 90.50 144 ILE A C 1
ATOM 1169 O O . ILE A 1 144 ? 3.665 -23.575 -5.533 1.00 90.50 144 ILE A O 1
ATOM 1173 N N . LEU A 1 145 ? 4.314 -21.494 -6.055 1.00 88.69 145 LEU A N 1
ATOM 1174 C CA . LEU A 1 145 ? 3.131 -21.224 -6.866 1.00 88.69 145 LEU A CA 1
ATOM 1175 C C . LEU A 1 145 ? 3.234 -21.858 -8.260 1.00 88.69 145 LEU A C 1
ATOM 1177 O O . LEU A 1 145 ? 2.228 -22.350 -8.766 1.00 88.69 145 LEU A O 1
ATOM 1181 N N . ASP A 1 146 ? 4.427 -21.961 -8.854 1.00 87.19 146 ASP A N 1
ATOM 1182 C CA . ASP A 1 146 ? 4.595 -22.593 -10.172 1.00 87.19 146 ASP A CA 1
ATOM 1183 C C . ASP A 1 146 ? 4.418 -24.115 -10.152 1.00 87.19 146 ASP A C 1
ATOM 1185 O O . ASP A 1 146 ? 4.085 -24.690 -11.189 1.00 87.19 146 ASP A O 1
ATOM 1189 N N . GLU A 1 147 ? 4.514 -24.769 -8.988 1.00 80.50 147 GLU A N 1
ATOM 1190 C CA . GLU A 1 147 ? 4.046 -26.156 -8.827 1.00 80.50 147 GLU A CA 1
ATOM 1191 C C . GLU A 1 147 ? 2.540 -26.301 -9.130 1.00 80.50 147 GLU A C 1
ATOM 1193 O O . GLU A 1 147 ? 2.081 -27.391 -9.467 1.00 80.50 147 GLU A O 1
ATOM 1198 N N . CYS A 1 148 ? 1.780 -25.202 -9.073 1.00 74.31 148 CYS A N 1
ATOM 1199 C CA . CYS A 1 148 ? 0.367 -25.128 -9.443 1.00 74.31 148 CYS A CA 1
ATOM 1200 C C . CYS A 1 148 ? 0.129 -24.541 -10.852 1.00 74.31 148 CYS A C 1
ATOM 1202 O O . CYS A 1 148 ? -0.976 -24.075 -11.123 1.00 74.31 148 CYS A O 1
ATOM 1204 N N . GLU A 1 149 ? 1.144 -24.511 -11.729 1.00 75.31 149 GLU A N 1
ATOM 1205 C CA . GLU A 1 149 ? 1.075 -23.937 -13.089 1.00 75.31 149 GLU A CA 1
ATOM 1206 C C . GLU A 1 149 ? 0.669 -22.443 -13.125 1.00 75.31 149 GLU A C 1
ATOM 1208 O O . GLU A 1 149 ? 0.092 -21.959 -14.098 1.00 75.31 149 GLU A O 1
ATOM 1213 N N . TYR A 1 150 ? 0.995 -21.678 -12.075 1.00 73.38 150 TYR A N 1
ATOM 1214 C CA . TYR A 1 150 ? 0.615 -20.261 -11.948 1.00 73.38 150 TYR A CA 1
ATOM 1215 C C . TYR A 1 150 ? 1.431 -19.290 -12.818 1.00 73.38 150 TYR A C 1
ATOM 1217 O O . TYR A 1 150 ? 1.172 -18.098 -12.787 1.00 73.38 150 TYR A O 1
ATOM 1225 N N . HIS A 1 151 ? 2.447 -19.709 -13.578 1.00 83.31 151 HIS A N 1
ATOM 1226 C CA . HIS A 1 151 ? 3.279 -18.765 -14.353 1.00 83.31 151 HIS A CA 1
ATOM 1227 C C . HIS A 1 151 ? 3.679 -17.505 -13.538 1.00 83.31 151 HIS A C 1
ATOM 1229 O O . HIS A 1 151 ? 3.608 -16.364 -13.998 1.00 83.31 151 HIS A O 1
ATOM 1235 N N . THR A 1 152 ? 4.062 -17.705 -12.282 1.00 88.25 152 THR A N 1
ATOM 1236 C CA . THR A 1 152 ? 4.073 -16.700 -11.210 1.00 88.25 152 THR A CA 1
ATOM 1237 C C . THR A 1 152 ? 4.956 -15.506 -11.544 1.00 88.25 152 THR A C 1
ATOM 1239 O O . THR A 1 152 ? 4.672 -14.371 -11.158 1.00 88.25 152 THR A O 1
ATOM 1242 N N . LEU A 1 153 ? 6.032 -15.745 -12.296 1.00 92.38 153 LEU A N 1
ATOM 1243 C CA . LEU A 1 153 ? 6.994 -14.715 -12.657 1.00 92.38 153 LEU A CA 1
ATOM 1244 C C . LEU A 1 153 ? 6.368 -13.597 -13.503 1.00 92.38 153 LEU A C 1
ATOM 1246 O O . LEU A 1 153 ? 6.613 -12.433 -13.196 1.00 92.38 153 LEU A O 1
ATOM 1250 N N . ILE A 1 154 ? 5.537 -13.915 -14.509 1.00 91.62 154 ILE A N 1
ATOM 1251 C CA . ILE A 1 154 ? 4.903 -12.868 -15.331 1.00 91.62 154 ILE A CA 1
ATOM 1252 C C . ILE A 1 154 ? 3.895 -12.064 -14.505 1.00 91.62 154 ILE A C 1
ATOM 1254 O O . ILE A 1 154 ? 3.875 -10.838 -14.592 1.00 91.62 154 ILE A O 1
ATOM 1258 N N . GLY A 1 155 ? 3.142 -12.731 -13.627 1.00 93.38 155 GLY A N 1
ATOM 1259 C CA . GLY A 1 155 ? 2.205 -12.057 -12.736 1.00 93.38 155 GLY A CA 1
ATOM 1260 C C . GLY A 1 155 ? 2.912 -11.120 -11.752 1.00 93.38 155 GLY A C 1
ATOM 1261 O O . GLY A 1 155 ? 2.468 -9.993 -11.548 1.00 93.38 155 GLY A O 1
ATOM 1262 N N . ILE A 1 156 ? 4.062 -11.516 -11.191 1.00 95.12 156 ILE A N 1
ATOM 1263 C CA . ILE A 1 156 ? 4.868 -10.635 -10.327 1.00 95.12 156 ILE A CA 1
ATOM 1264 C C . ILE A 1 156 ? 5.303 -9.373 -11.083 1.00 95.12 156 ILE A C 1
ATOM 1266 O O . ILE A 1 156 ? 5.155 -8.273 -10.546 1.00 95.12 156 ILE A O 1
ATOM 1270 N N . GLU A 1 157 ? 5.801 -9.508 -12.316 1.00 93.75 157 GLU A N 1
ATOM 1271 C CA . GLU A 1 157 ? 6.189 -8.350 -13.132 1.00 93.75 157 GLU A CA 1
ATOM 1272 C C . GLU A 1 157 ? 4.981 -7.448 -13.431 1.00 93.75 157 GLU A C 1
ATOM 1274 O O . GLU A 1 157 ? 5.066 -6.235 -13.242 1.00 93.75 157 GLU A O 1
ATOM 1279 N N . ASN A 1 158 ? 3.819 -8.020 -13.762 1.00 93.81 158 ASN A N 1
ATOM 1280 C CA . ASN A 1 158 ? 2.584 -7.261 -13.974 1.00 93.81 158 ASN A CA 1
ATOM 1281 C C . ASN A 1 158 ? 2.159 -6.471 -12.720 1.00 93.81 158 ASN A C 1
ATOM 1283 O O . ASN A 1 158 ? 1.722 -5.318 -12.816 1.00 93.81 158 ASN A O 1
ATOM 1287 N N . LEU A 1 159 ? 2.306 -7.051 -11.523 1.00 95.12 159 LEU A N 1
ATOM 1288 C CA . LEU A 1 159 ? 2.003 -6.372 -10.258 1.00 95.12 159 LEU A CA 1
ATOM 1289 C C . LEU A 1 159 ? 2.995 -5.241 -9.949 1.00 95.12 159 LEU A C 1
ATOM 1291 O O . LEU A 1 159 ? 2.580 -4.176 -9.470 1.00 95.12 159 LEU A O 1
ATOM 1295 N N . ILE A 1 160 ? 4.284 -5.443 -10.236 1.00 93.69 160 ILE A N 1
ATOM 1296 C CA . ILE A 1 160 ? 5.317 -4.401 -10.123 1.00 93.69 160 ILE A CA 1
ATOM 1297 C C . ILE A 1 160 ? 5.021 -3.264 -11.100 1.00 93.69 160 ILE A C 1
ATOM 1299 O O . ILE A 1 160 ? 5.027 -2.093 -10.711 1.00 93.69 160 ILE A O 1
ATOM 1303 N N . ASP A 1 161 ? 4.656 -3.605 -12.334 1.00 91.50 161 ASP A N 1
ATOM 1304 C CA . ASP A 1 161 ? 4.316 -2.649 -13.377 1.00 91.50 161 ASP A CA 1
ATOM 1305 C C . ASP A 1 161 ? 3.147 -1.746 -12.980 1.00 91.50 161 ASP A C 1
ATOM 1307 O O . ASP A 1 161 ? 3.106 -0.587 -13.385 1.00 91.50 161 ASP A O 1
ATOM 1311 N N . ARG A 1 162 ? 2.232 -2.222 -12.128 1.00 91.31 162 ARG A N 1
ATOM 1312 C CA . ARG A 1 162 ? 1.089 -1.461 -11.588 1.00 91.31 162 ARG A CA 1
ATOM 1313 C C . ARG A 1 162 ? 1.357 -0.775 -10.244 1.00 91.31 162 ARG A C 1
ATOM 1315 O O . ARG A 1 162 ? 0.419 -0.248 -9.636 1.00 91.31 162 ARG A O 1
ATOM 1322 N N . CYS A 1 163 ? 2.602 -0.788 -9.765 1.00 90.81 163 CYS A N 1
ATOM 1323 C CA . CYS A 1 163 ? 2.998 -0.292 -8.444 1.00 90.81 163 CYS A CA 1
ATOM 1324 C C . CYS A 1 163 ? 2.219 -0.948 -7.281 1.00 90.81 163 CYS A C 1
ATOM 1326 O O . CYS A 1 163 ? 2.046 -0.335 -6.225 1.00 90.81 163 CYS A O 1
ATOM 1328 N N . LEU A 1 164 ? 1.719 -2.173 -7.476 1.00 93.62 164 LEU A N 1
ATOM 1329 C CA . LEU A 1 164 ? 1.030 -2.962 -6.448 1.00 93.62 164 LEU A CA 1
ATOM 1330 C C . LEU A 1 164 ? 2.014 -3.806 -5.629 1.00 93.62 164 LEU A C 1
ATOM 1332 O O . LEU A 1 164 ? 1.721 -4.183 -4.496 1.00 93.62 164 LEU A O 1
ATOM 1336 N N . LEU A 1 165 ? 3.188 -4.065 -6.197 1.00 95.38 165 LEU A N 1
ATOM 1337 C CA . LEU A 1 165 ? 4.263 -4.840 -5.604 1.00 95.38 165 LEU A CA 1
ATOM 1338 C C . LEU A 1 165 ? 5.603 -4.157 -5.891 1.00 95.38 165 LEU A C 1
ATOM 1340 O O . LEU A 1 165 ? 5.736 -3.395 -6.848 1.00 95.38 165 LEU A O 1
ATOM 1344 N N . LYS A 1 166 ? 6.602 -4.411 -5.054 1.00 94.56 166 LYS A N 1
ATOM 1345 C CA . LYS A 1 166 ? 8.000 -4.090 -5.343 1.00 94.56 166 LYS A CA 1
ATOM 1346 C C . LYS A 1 166 ? 8.891 -5.198 -4.802 1.00 94.56 166 LYS A C 1
ATOM 1348 O O . LYS A 1 166 ? 8.463 -5.985 -3.962 1.00 94.56 166 LYS A O 1
ATOM 1353 N N . THR A 1 167 ? 10.139 -5.184 -5.228 1.00 94.69 167 THR A N 1
ATOM 1354 C CA . THR A 1 167 ? 11.182 -6.051 -4.695 1.00 94.69 167 THR A CA 1
ATOM 1355 C C . THR A 1 167 ? 12.182 -5.204 -3.910 1.00 94.69 167 THR A C 1
ATOM 1357 O O . THR A 1 167 ? 12.455 -4.065 -4.302 1.00 94.69 167 THR A O 1
ATOM 1360 N N . ASP A 1 168 ? 12.648 -5.692 -2.761 1.00 93.44 168 ASP A N 1
ATOM 1361 C CA . ASP A 1 168 ? 13.714 -5.027 -2.002 1.00 93.44 168 ASP A CA 1
ATOM 1362 C C . ASP A 1 168 ? 15.116 -5.399 -2.519 1.00 93.44 168 ASP A C 1
ATOM 1364 O O . ASP A 1 168 ? 15.272 -6.061 -3.542 1.00 93.44 168 ASP A O 1
ATOM 1368 N N . GLU A 1 169 ? 16.154 -4.929 -1.828 1.00 93.69 169 GLU A N 1
ATOM 1369 C CA . GLU A 1 169 ? 17.554 -5.191 -2.186 1.00 93.69 169 GLU A CA 1
ATOM 1370 C C . GLU A 1 169 ? 17.981 -6.663 -2.029 1.00 93.69 169 GLU A C 1
ATOM 1372 O O . GLU A 1 169 ? 19.012 -7.049 -2.572 1.00 93.69 169 GLU A O 1
ATOM 1377 N N . TYR A 1 170 ? 17.188 -7.480 -1.329 1.00 94.50 170 TYR A N 1
ATOM 1378 C CA . TYR A 1 170 ? 17.433 -8.906 -1.089 1.00 94.50 170 TYR A CA 1
ATOM 1379 C C . TYR A 1 170 ? 16.513 -9.807 -1.921 1.00 94.50 170 TYR A C 1
ATOM 1381 O O . TYR A 1 170 ? 16.380 -10.993 -1.635 1.00 94.50 170 TYR A O 1
ATOM 1389 N N . GLU A 1 171 ? 15.861 -9.248 -2.938 1.00 94.69 171 GLU A N 1
ATOM 1390 C CA . GLU A 1 171 ? 14.893 -9.949 -3.777 1.00 94.69 171 GLU A CA 1
ATOM 1391 C C . GLU A 1 171 ? 13.614 -10.423 -3.058 1.00 94.69 171 GLU A C 1
ATOM 1393 O O . GLU A 1 171 ? 12.899 -11.292 -3.565 1.00 94.69 171 GLU A O 1
ATOM 1398 N N . ASN A 1 172 ? 13.253 -9.824 -1.919 1.00 96.94 172 ASN A N 1
ATOM 1399 C CA . ASN A 1 172 ? 11.994 -10.134 -1.240 1.00 96.94 172 ASN A CA 1
ATOM 1400 C C . ASN A 1 172 ? 10.823 -9.352 -1.834 1.00 96.94 172 ASN A C 1
ATOM 1402 O O . ASN A 1 172 ? 10.951 -8.187 -2.223 1.00 96.94 172 ASN A O 1
ATOM 1406 N N . LEU A 1 173 ? 9.647 -9.975 -1.853 1.00 97.31 173 LEU A N 1
ATOM 1407 C CA . LEU A 1 173 ? 8.408 -9.362 -2.316 1.00 97.31 173 LEU A CA 1
ATOM 1408 C C . LEU A 1 173 ? 7.832 -8.432 -1.248 1.00 97.31 173 LEU A C 1
ATOM 1410 O O . LEU A 1 173 ? 7.360 -8.877 -0.208 1.00 97.31 173 LEU A O 1
ATOM 1414 N N . ILE A 1 174 ? 7.799 -7.127 -1.508 1.00 95.94 174 ILE A N 1
ATOM 1415 C CA . ILE A 1 174 ? 7.288 -6.131 -0.565 1.00 95.94 174 ILE A CA 1
ATOM 1416 C C . ILE A 1 174 ? 6.028 -5.472 -1.120 1.00 95.94 174 ILE A C 1
ATOM 1418 O O . ILE A 1 174 ? 6.058 -4.772 -2.132 1.00 95.94 174 ILE A O 1
ATOM 1422 N N . MET A 1 175 ? 4.921 -5.608 -0.395 1.00 94.31 175 MET A N 1
ATOM 1423 C CA . MET A 1 175 ? 3.742 -4.764 -0.575 1.00 94.31 175 MET A CA 1
ATOM 1424 C C . MET A 1 175 ? 3.774 -3.611 0.419 1.00 94.31 175 MET A C 1
ATOM 1426 O O . MET A 1 175 ? 4.112 -3.786 1.589 1.00 94.31 175 MET A O 1
ATOM 1430 N N . HIS A 1 176 ? 3.389 -2.419 -0.035 1.00 87.12 176 HIS A N 1
ATOM 1431 C CA . HIS A 1 176 ? 3.140 -1.320 0.890 1.00 87.12 176 HIS A CA 1
ATOM 1432 C C . HIS A 1 176 ? 1.982 -1.691 1.831 1.00 87.12 176 HIS A C 1
ATOM 1434 O O . HIS A 1 176 ? 1.008 -2.303 1.392 1.00 87.12 176 HIS A O 1
ATOM 1440 N N . GLU A 1 177 ? 2.058 -1.290 3.102 1.00 82.94 177 GLU A N 1
ATOM 1441 C CA . GLU A 1 177 ? 1.091 -1.678 4.141 1.00 82.94 177 GLU A CA 1
ATOM 1442 C C . GLU A 1 177 ? -0.361 -1.360 3.737 1.00 82.94 177 GLU A C 1
ATOM 1444 O O . GLU A 1 177 ? -1.262 -2.176 3.934 1.00 82.94 177 GLU A O 1
ATOM 1449 N N . SER A 1 178 ? -0.591 -0.221 3.076 1.00 81.00 178 SER A N 1
ATOM 1450 C CA . SER A 1 178 ? -1.920 0.166 2.584 1.00 81.00 178 SER A CA 1
ATOM 1451 C C . SER A 1 178 ? -2.428 -0.707 1.430 1.00 81.00 178 SER A C 1
ATOM 1453 O O . SER A 1 178 ? -3.620 -1.008 1.371 1.00 81.00 178 SER A O 1
ATOM 1455 N N . ILE A 1 179 ? -1.538 -1.150 0.537 1.00 88.38 179 ILE A N 1
ATOM 1456 C CA . ILE A 1 179 ? -1.866 -2.051 -0.577 1.00 88.38 179 ILE A CA 1
ATOM 1457 C C . ILE A 1 179 ? -2.165 -3.452 -0.041 1.00 88.38 179 ILE A C 1
ATOM 1459 O O . ILE A 1 179 ? -3.170 -4.056 -0.408 1.00 88.38 179 ILE A O 1
ATOM 1463 N N . GLN A 1 180 ? -1.354 -3.928 0.905 1.00 90.88 180 GLN A N 1
ATOM 1464 C CA . GLN A 1 180 ? -1.594 -5.194 1.588 1.00 90.88 180 GLN A CA 1
ATOM 1465 C C . GLN A 1 180 ? -2.928 -5.177 2.351 1.00 90.88 180 GLN A C 1
ATOM 1467 O O . GLN A 1 180 ? -3.720 -6.115 2.256 1.00 90.88 180 GLN A O 1
ATOM 1472 N N . SER A 1 181 ? -3.200 -4.093 3.082 1.00 85.94 181 SER A N 1
ATOM 1473 C CA . SER A 1 181 ? -4.447 -3.913 3.836 1.00 85.94 181 SER A CA 1
ATOM 1474 C C . SER A 1 181 ? -5.669 -3.896 2.918 1.00 85.94 181 SER A C 1
ATOM 1476 O O . SER A 1 181 ? -6.689 -4.499 3.248 1.00 85.94 181 SER A O 1
ATOM 1478 N N . MET A 1 182 ? -5.556 -3.264 1.746 1.00 89.62 182 MET A N 1
ATOM 1479 C CA . MET A 1 182 ? -6.584 -3.307 0.708 1.00 89.62 182 MET A CA 1
ATOM 1480 C C . MET A 1 182 ? -6.817 -4.739 0.203 1.00 89.62 182 MET A C 1
ATOM 1482 O O . MET A 1 182 ? -7.962 -5.179 0.167 1.00 89.62 182 MET A O 1
ATOM 1486 N N . GLY A 1 183 ? -5.768 -5.501 -0.128 1.00 91.69 183 GLY A N 1
ATOM 1487 C CA . GLY A 1 183 ? -5.922 -6.896 -0.567 1.00 91.69 183 GLY A CA 1
ATOM 1488 C C . GLY A 1 183 ? -6.626 -7.777 0.470 1.00 91.69 183 GLY A C 1
ATOM 1489 O O . GLY A 1 183 ? -7.559 -8.517 0.158 1.00 91.69 183 GLY A O 1
ATOM 1490 N N . ARG A 1 184 ? -6.252 -7.628 1.743 1.00 90.56 184 ARG A N 1
ATOM 1491 C CA . ARG A 1 184 ? -6.889 -8.336 2.865 1.00 90.56 184 ARG A CA 1
ATOM 1492 C C . ARG A 1 184 ? -8.353 -7.947 3.061 1.00 90.56 184 ARG A C 1
ATOM 1494 O O . ARG A 1 184 ? -9.166 -8.793 3.439 1.00 90.56 184 ARG A O 1
ATOM 1501 N N . GLU A 1 185 ? -8.698 -6.691 2.803 1.00 87.31 185 GLU A N 1
ATOM 1502 C CA . GLU A 1 185 ? -10.078 -6.223 2.882 1.00 87.31 185 GLU A CA 1
ATOM 1503 C C . GLU A 1 185 ? -10.939 -6.735 1.729 1.00 87.31 185 GLU A C 1
ATOM 1505 O O . GLU A 1 185 ? -12.073 -7.133 1.985 1.00 87.31 185 GLU A O 1
ATOM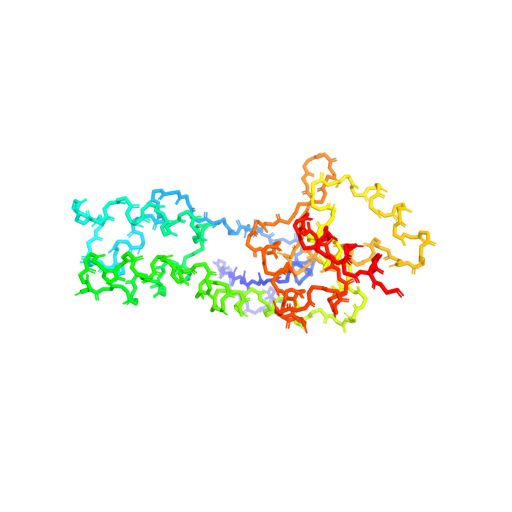 1510 N N . ILE A 1 186 ? -10.409 -6.809 0.502 1.00 90.75 186 ILE A N 1
ATOM 1511 C CA . ILE A 1 186 ? -11.111 -7.421 -0.640 1.00 90.75 186 ILE A CA 1
ATOM 1512 C C . ILE A 1 186 ? -11.592 -8.829 -0.257 1.00 90.75 186 ILE A C 1
ATOM 1514 O O . ILE A 1 186 ? -12.758 -9.169 -0.452 1.00 90.75 186 ILE A O 1
ATOM 1518 N N . ILE A 1 187 ? -10.732 -9.619 0.391 1.00 91.75 187 ILE A N 1
ATOM 1519 C CA . ILE A 1 187 ? -11.071 -10.967 0.873 1.00 91.75 187 ILE A CA 1
ATOM 1520 C C . ILE A 1 187 ? -12.100 -10.917 2.006 1.00 91.75 187 ILE A C 1
ATOM 1522 O O . ILE A 1 187 ? -13.054 -11.695 2.015 1.00 91.75 187 ILE A O 1
ATOM 1526 N N . ARG A 1 188 ? -11.948 -9.994 2.967 1.00 88.50 188 ARG A N 1
ATOM 1527 C CA . ARG A 1 188 ? -12.920 -9.823 4.059 1.00 88.50 188 ARG A CA 1
ATOM 1528 C C . ARG A 1 188 ? -14.321 -9.514 3.523 1.00 88.50 188 ARG A C 1
ATOM 1530 O O . ARG A 1 188 ? -15.298 -10.018 4.076 1.00 88.50 188 ARG A O 1
ATOM 1537 N N . GLN A 1 189 ? -14.416 -8.712 2.463 1.00 87.94 189 GLN A N 1
ATOM 1538 C CA . GLN A 1 189 ? -15.675 -8.280 1.854 1.00 87.94 189 GLN A CA 1
ATOM 1539 C C . GLN A 1 189 ? -16.395 -9.379 1.068 1.00 87.94 189 GLN A C 1
ATOM 1541 O O . GLN A 1 189 ? -17.613 -9.299 0.939 1.00 87.94 189 GLN A O 1
ATOM 1546 N N . GLN A 1 190 ? -15.700 -10.435 0.625 1.00 90.94 190 GLN A N 1
ATOM 1547 C CA . GLN A 1 190 ? -16.352 -11.608 0.021 1.00 90.94 190 GLN A CA 1
ATOM 1548 C C . GLN A 1 190 ? -17.394 -12.218 0.971 1.00 90.94 190 GLN A C 1
ATOM 1550 O O . GLN A 1 190 ? -18.487 -12.590 0.555 1.00 90.94 190 GLN A O 1
ATOM 1555 N N . SER A 1 191 ? -17.073 -12.278 2.269 1.00 90.00 191 SER A N 1
ATOM 1556 C CA . SER A 1 191 ? -18.043 -12.628 3.306 1.00 90.00 191 SER A CA 1
ATOM 1557 C C . SER A 1 191 ? -17.680 -11.977 4.646 1.00 90.00 191 SER A C 1
ATOM 1559 O O . SER A 1 191 ? -16.894 -12.521 5.435 1.00 90.00 191 SER A O 1
ATOM 1561 N N . PRO A 1 192 ? -18.261 -10.802 4.961 1.00 85.50 192 PRO A N 1
ATOM 1562 C CA . PRO A 1 192 ? -17.890 -10.047 6.155 1.00 85.50 192 PRO A CA 1
ATOM 1563 C C . PRO A 1 192 ? -18.173 -10.796 7.458 1.00 85.50 192 PRO A C 1
ATOM 1565 O O . PRO A 1 192 ? -17.425 -10.649 8.423 1.00 85.50 192 PRO A O 1
ATOM 1568 N N . ARG A 1 193 ? -19.242 -11.603 7.488 1.00 86.31 193 ARG A N 1
ATOM 1569 C CA . ARG A 1 193 ? -19.722 -12.292 8.697 1.00 86.31 193 ARG A CA 1
ATOM 1570 C C . ARG A 1 193 ? -19.296 -13.756 8.788 1.00 86.31 193 ARG A C 1
ATOM 1572 O O . ARG A 1 193 ? -19.195 -14.263 9.905 1.00 86.31 193 ARG A O 1
ATOM 1579 N N . ASN A 1 194 ? -19.010 -14.405 7.657 1.00 89.19 194 ASN A N 1
ATOM 1580 C CA . ASN A 1 194 ? -18.707 -15.834 7.607 1.00 89.19 194 ASN A CA 1
ATOM 1581 C C . ASN A 1 194 ? -17.314 -16.051 7.001 1.00 89.19 194 ASN A C 1
ATOM 1583 O O . ASN A 1 194 ? -17.195 -16.191 5.786 1.00 89.19 194 ASN A O 1
ATOM 1587 N N . PRO A 1 195 ? -16.248 -16.093 7.821 1.00 89.12 195 PRO A N 1
ATOM 1588 C CA . PRO A 1 195 ? -14.893 -16.246 7.305 1.00 89.12 195 PRO A CA 1
ATOM 1589 C C . PRO A 1 195 ? -14.694 -17.491 6.431 1.00 89.12 195 PRO A C 1
ATOM 1591 O O . PRO A 1 195 ? -13.986 -17.402 5.439 1.00 89.12 195 PRO A O 1
ATOM 1594 N N . GLY A 1 196 ? -15.375 -18.605 6.723 1.00 90.50 196 GLY A N 1
ATOM 1595 C CA . GLY A 1 196 ? -15.268 -19.846 5.939 1.00 90.50 196 GLY A CA 1
ATOM 1596 C C . GLY A 1 196 ? -15.833 -19.772 4.515 1.00 90.50 196 GLY A C 1
ATOM 1597 O O . GLY A 1 196 ? -15.628 -20.688 3.735 1.00 90.50 196 GLY A O 1
ATOM 1598 N N . GLN A 1 197 ? -16.539 -18.694 4.157 1.00 91.69 197 GLN A N 1
ATOM 1599 C CA . GLN A 1 197 ? -16.989 -18.441 2.780 1.00 91.69 197 GLN A CA 1
ATOM 1600 C C . GLN A 1 197 ? -16.014 -17.556 1.989 1.00 91.69 197 GLN A C 1
ATOM 1602 O O . GLN A 1 197 ? -16.292 -17.213 0.843 1.00 91.69 197 GLN A O 1
ATOM 1607 N N . ARG A 1 198 ? -14.909 -17.123 2.603 1.00 93.38 198 ARG A N 1
ATOM 1608 C CA . ARG A 1 198 ? -13.876 -16.325 1.937 1.00 93.38 198 ARG A CA 1
ATOM 1609 C C . ARG A 1 198 ? -12.896 -17.256 1.235 1.00 93.38 198 ARG A C 1
ATOM 1611 O O . ARG A 1 198 ? -12.606 -18.338 1.732 1.00 93.38 198 ARG A O 1
ATOM 1618 N N . SER A 1 199 ? -12.317 -16.794 0.134 1.00 92.69 199 SER A N 1
ATOM 1619 C CA . SER A 1 199 ? -11.345 -17.559 -0.647 1.00 92.69 199 SER A CA 1
ATOM 1620 C C . SER A 1 199 ? -10.039 -17.818 0.109 1.00 92.69 199 SER A C 1
ATOM 1622 O O . SER A 1 199 ? -9.312 -18.743 -0.230 1.00 92.69 199 SER A O 1
ATOM 1624 N N . ARG A 1 200 ? -9.711 -16.981 1.107 1.00 93.62 200 ARG A N 1
ATOM 1625 C CA . ARG A 1 200 ? -8.471 -17.044 1.896 1.00 93.62 200 ARG A CA 1
ATOM 1626 C C . ARG A 1 200 ? -8.727 -16.654 3.350 1.00 93.62 200 ARG A C 1
ATOM 1628 O O . ARG A 1 200 ? -9.526 -15.759 3.637 1.00 93.62 200 ARG A O 1
ATOM 1635 N N . LEU A 1 201 ? -7.979 -17.267 4.265 1.00 92.75 201 LEU A N 1
ATOM 1636 C CA . LEU A 1 201 ? -7.976 -16.942 5.691 1.00 92.75 201 LEU A CA 1
ATOM 1637 C C . LEU A 1 201 ? -6.560 -16.579 6.133 1.00 92.75 201 LEU A C 1
ATOM 1639 O O . LEU A 1 201 ? -5.717 -17.446 6.330 1.00 92.75 201 LEU A O 1
ATOM 1643 N N . TRP A 1 202 ? -6.304 -15.284 6.298 1.00 89.50 202 TRP A N 1
ATOM 1644 C CA . TRP A 1 202 ? -4.993 -14.769 6.709 1.00 89.50 202 TRP A CA 1
ATOM 1645 C C . TRP A 1 202 ? -4.930 -14.417 8.203 1.00 89.50 202 TRP A C 1
ATOM 1647 O O . TRP A 1 202 ? -3.852 -14.313 8.782 1.00 89.50 202 TRP A O 1
ATOM 1657 N N . HIS A 1 203 ? -6.083 -14.212 8.847 1.00 87.06 203 HIS A N 1
ATOM 1658 C CA . HIS A 1 203 ? -6.153 -13.810 10.246 1.00 87.06 203 HIS A CA 1
ATOM 1659 C C . HIS A 1 203 ? -6.353 -15.029 11.151 1.00 87.06 203 HIS A C 1
ATOM 1661 O O . HIS A 1 203 ? -7.368 -15.717 11.057 1.00 87.06 203 HIS A O 1
ATOM 1667 N N . CYS A 1 204 ? -5.430 -15.258 12.089 1.00 86.31 204 CYS A N 1
ATOM 1668 C CA . CYS A 1 204 ? -5.411 -16.462 12.925 1.00 86.31 204 CYS A CA 1
ATOM 1669 C C . CYS A 1 204 ? -6.725 -16.722 13.685 1.00 86.31 204 CYS A C 1
ATOM 1671 O O . CYS A 1 204 ? -7.158 -17.868 13.785 1.00 86.31 204 CYS A O 1
ATOM 1673 N N . LYS A 1 205 ? -7.404 -15.675 14.182 1.00 87.38 205 LYS A N 1
ATOM 1674 C CA . LYS A 1 205 ? -8.697 -15.839 14.876 1.00 87.38 205 LYS A CA 1
ATOM 1675 C C . LYS A 1 205 ? -9.796 -16.334 13.939 1.00 87.38 205 LYS A C 1
ATOM 1677 O O . LYS A 1 205 ? -10.653 -17.097 14.373 1.00 87.38 205 LYS A O 1
ATOM 1682 N N . ASP A 1 206 ? -9.763 -15.905 12.681 1.00 88.25 206 ASP A N 1
ATOM 1683 C CA . ASP A 1 206 ? -10.752 -16.305 11.684 1.00 88.25 206 ASP A CA 1
ATOM 1684 C C . ASP A 1 206 ? -10.497 -17.752 11.260 1.00 88.25 206 ASP A C 1
ATOM 1686 O O . ASP A 1 206 ? -11.431 -18.549 11.254 1.00 88.25 206 ASP A O 1
ATOM 1690 N N . SER A 1 207 ? -9.232 -18.122 11.027 1.00 89.88 207 SER A N 1
ATOM 1691 C CA . SER A 1 207 ? -8.829 -19.503 10.736 1.00 89.88 207 SER A CA 1
ATOM 1692 C C . SER A 1 207 ? -9.239 -20.465 11.854 1.00 89.88 207 SER A C 1
ATOM 1694 O O . SER A 1 207 ? -9.873 -21.483 11.596 1.00 89.88 207 SER A O 1
ATOM 1696 N N . LEU A 1 208 ? -8.967 -20.113 13.116 1.00 89.50 208 LEU A N 1
ATOM 1697 C CA . LEU A 1 208 ? -9.368 -20.925 14.270 1.00 89.50 208 LEU A CA 1
ATOM 1698 C C . LEU A 1 208 ? -10.887 -21.045 14.418 1.00 89.50 208 LEU A C 1
ATOM 1700 O O . LEU A 1 208 ? -11.366 -22.080 14.874 1.00 89.50 208 LEU A O 1
ATOM 1704 N N . LYS A 1 209 ? -11.646 -19.998 14.075 1.00 89.19 209 LYS A N 1
ATOM 1705 C CA . LYS A 1 209 ? -13.110 -20.045 14.105 1.00 89.19 209 LYS A CA 1
ATOM 1706 C C . LYS A 1 209 ? -13.639 -21.041 13.073 1.00 89.19 209 LYS A C 1
ATOM 1708 O O . LYS A 1 209 ? -14.453 -21.882 13.426 1.00 89.19 209 LYS A O 1
ATOM 1713 N N . VAL A 1 210 ? -13.138 -20.976 11.839 1.00 91.12 210 VAL A N 1
ATOM 1714 C CA . VAL A 1 210 ? -13.558 -21.881 10.758 1.00 91.12 210 VAL A CA 1
ATOM 1715 C C . VAL A 1 210 ? -13.231 -23.333 11.097 1.00 91.12 210 VAL A C 1
ATOM 1717 O O . VAL A 1 210 ? -14.121 -24.173 11.040 1.00 91.12 210 VAL A O 1
ATOM 1720 N N . LEU A 1 211 ? -12.012 -23.609 11.572 1.00 89.75 211 LEU A N 1
ATOM 1721 C CA . LEU A 1 211 ? -11.609 -24.960 11.981 1.00 89.75 211 LEU A CA 1
ATOM 1722 C C . LEU A 1 211 ? -12.491 -25.535 13.102 1.00 89.75 211 LEU A C 1
ATOM 1724 O O . LEU A 1 211 ? -12.769 -26.730 13.125 1.00 89.75 211 LEU A O 1
ATOM 1728 N N . LYS A 1 212 ? -12.940 -24.695 14.044 1.00 88.69 212 LYS A N 1
ATOM 1729 C CA . LYS A 1 212 ? -13.839 -25.122 15.128 1.00 88.69 212 LYS A CA 1
ATOM 1730 C C . LYS A 1 212 ? -15.268 -25.353 14.648 1.00 88.69 212 LYS A C 1
ATOM 1732 O O . LYS A 1 212 ? -15.890 -26.301 15.106 1.00 88.69 212 LYS A O 1
ATOM 1737 N N . ASP A 1 213 ? -15.777 -24.506 13.757 1.00 80.62 213 ASP A N 1
ATOM 1738 C CA . ASP A 1 213 ? -17.131 -24.643 13.212 1.00 80.62 213 ASP A CA 1
ATOM 1739 C C . ASP A 1 213 ? -17.245 -25.880 12.289 1.00 80.62 213 ASP A C 1
ATOM 1741 O O . ASP A 1 213 ? -18.312 -26.491 12.216 1.00 80.62 213 ASP A O 1
ATOM 1745 N N . GLU A 1 214 ? -16.154 -26.289 11.627 1.00 64.69 214 GLU A N 1
ATOM 1746 C CA . GLU A 1 214 ? -16.082 -27.530 10.836 1.00 64.69 214 GLU A CA 1
ATOM 1747 C C . GLU A 1 214 ? -15.957 -28.794 11.695 1.00 64.69 214 GLU A C 1
ATOM 1749 O O . GLU A 1 214 ? -16.574 -29.802 11.372 1.00 64.69 214 GLU A O 1
ATOM 1754 N N . ALA A 1 215 ? -15.240 -28.742 12.823 1.00 58.75 215 ALA A N 1
ATOM 1755 C CA . ALA A 1 215 ? -15.100 -29.877 13.746 1.00 58.75 215 ALA A CA 1
ATOM 1756 C C . ALA A 1 215 ? -16.393 -30.236 14.519 1.00 58.75 215 ALA A C 1
ATOM 1758 O O . ALA A 1 215 ? -16.402 -31.193 15.292 1.00 58.75 215 ALA A O 1
ATOM 1759 N N . VAL A 1 216 ? -17.465 -29.453 14.351 1.00 50.88 216 VAL A N 1
ATOM 1760 C CA . VAL A 1 216 ? -18.777 -29.630 15.006 1.00 50.88 216 VAL A CA 1
ATOM 1761 C C . VAL A 1 216 ? -19.850 -30.124 14.011 1.00 50.88 216 VAL A C 1
ATOM 1763 O O . VAL A 1 216 ? -21.024 -30.232 14.368 1.00 50.88 216 VAL A O 1
ATOM 1766 N N . ARG A 1 217 ? -19.471 -30.454 12.770 1.00 42.53 217 ARG A N 1
ATOM 1767 C CA . ARG A 1 217 ? -20.334 -31.115 11.775 1.00 42.53 217 ARG A CA 1
ATOM 1768 C C . ARG A 1 217 ? -19.975 -32.585 11.616 1.00 42.53 217 ARG A C 1
ATOM 1770 O O . ARG A 1 217 ? -20.922 -33.355 11.352 1.00 42.53 217 ARG A O 1
#

Sequence (217 aa):
MREWFYQGSKIIITTRNVHLLNAYEHCTRYAVKTLNTHDSLELFSWHAFQDSGPSECYIEHSKRIIKQCQGLPLALKVLGASLRGKKVDVWRSAIGKLETILHCDVQKFLQISYDSLQDDHDRHLFLDIACFFTGEPKCFVVGILDECEYHTLIGIENLIDRCLLKTDEYENLIMHESIQSMGREIIRQQSPRNPGQRSRLWHCKDSLKVLKDEAVR

pLDDT: mean 87.12, std 9.65, range [42.53, 97.31]

Foldseek 3Di:
DVVVDDPPDDDDDDDLFCVVCVVPPPDDDDDDDADDLQVLQQLLCCQQPVGSHDDPLCRVLSSLQSVVCVRPSVSSNVVSVVNHPPDPVVSVVCSVCVVVVCLPPVLVVVCVLLVPDDDVLLNVLLLCCLQPFAFHAPVVSCVVCCVVVSVNVVSQVSCVSSVQWDADPRRGIHGDPSSSSSSVVVQCVCDVPQNVSGPDDRDPVNVVVNVVVVVVD